Protein AF-A0A928QZI5-F1 (afdb_monomer_lite)

pLDDT: mean 90.79, std 7.79, range [48.06, 98.56]

Sequence (193 aa):
HNDFYKAVANATTAWLYGASSVNCSLLGIGERTGNVPLEAMVMEYASLRGSMDGMDPTVITEIADYFKNEIGYRIPPMQPFVGRSFNVTRAGIHADGLMKDEKIYNIFDTGKLLNRRPSVMIGKSSGLAGIAYWINDNYDLPANKAVGKHDALVEQLKAWIDAEYEGGRQTSLSVSELEAKIETLSGGALRRL

Structure (mmCIF, N/CA/C/O backbone):
data_AF-A0A928QZI5-F1
#
_entry.id   AF-A0A928QZI5-F1
#
loop_
_atom_site.group_PDB
_atom_site.id
_atom_site.type_symbol
_atom_site.label_atom_id
_atom_site.label_alt_id
_atom_site.label_comp_id
_atom_site.label_asym_id
_atom_site.label_entity_id
_atom_site.label_seq_id
_atom_site.pdbx_PDB_ins_code
_atom_site.Cartn_x
_atom_site.Cartn_y
_atom_site.Cartn_z
_atom_site.occupancy
_atom_site.B_iso_or_equiv
_atom_site.auth_seq_id
_atom_site.auth_comp_id
_atom_site.auth_asym_id
_atom_site.auth_atom_id
_atom_site.pdbx_PDB_model_num
ATOM 1 N N . HIS A 1 1 ? 19.554 -2.386 -7.566 1.00 94.69 1 HIS A N 1
ATOM 2 C CA . HIS A 1 1 ? 19.374 -2.609 -6.118 1.00 94.69 1 HIS A CA 1
ATOM 3 C C . HIS A 1 1 ? 18.921 -1.338 -5.426 1.00 94.69 1 HIS A C 1
ATOM 5 O O . HIS A 1 1 ? 19.114 -0.255 -5.978 1.00 94.69 1 HIS A O 1
ATOM 11 N N . ASN A 1 2 ? 18.289 -1.476 -4.261 1.00 97.19 2 ASN A N 1
ATOM 12 C CA . ASN A 1 2 ? 17.571 -0.396 -3.588 1.00 97.19 2 ASN A CA 1
ATOM 13 C C . ASN A 1 2 ? 18.271 0.159 -2.333 1.00 97.19 2 ASN A C 1
ATOM 15 O O . ASN A 1 2 ? 17.625 0.794 -1.505 1.00 97.19 2 ASN A O 1
ATOM 19 N N . ASP A 1 3 ? 19.591 -0.016 -2.215 1.00 97.62 3 ASP A N 1
ATOM 20 C CA . ASP A 1 3 ? 20.354 0.316 -0.997 1.00 97.62 3 ASP A CA 1
ATOM 21 C C . ASP A 1 3 ? 20.247 1.792 -0.584 1.00 97.62 3 ASP A C 1
ATOM 23 O O . ASP A 1 3 ? 20.343 2.125 0.593 1.00 97.62 3 ASP A O 1
ATOM 27 N N . PHE A 1 4 ? 19.974 2.672 -1.548 1.00 97.19 4 PHE A N 1
ATOM 28 C CA . PHE A 1 4 ? 19.799 4.108 -1.337 1.00 97.19 4 PHE A CA 1
ATOM 29 C C . PHE A 1 4 ? 18.415 4.621 -1.758 1.00 97.19 4 PHE A C 1
ATOM 31 O O . PHE A 1 4 ? 18.296 5.789 -2.114 1.00 97.19 4 PHE A O 1
ATOM 38 N N . TYR A 1 5 ? 17.381 3.768 -1.767 1.00 95.81 5 TYR A N 1
ATOM 39 C CA . TYR A 1 5 ? 15.997 4.138 -2.123 1.00 95.81 5 TYR A CA 1
ATOM 40 C C . TYR A 1 5 ? 15.812 4.710 -3.541 1.00 95.81 5 TYR A C 1
ATOM 42 O O . TYR A 1 5 ? 14.863 5.441 -3.816 1.00 95.81 5 TYR A O 1
ATOM 50 N N . LYS A 1 6 ? 16.728 4.397 -4.463 1.00 97.56 6 LYS A N 1
ATOM 51 C CA . LYS A 1 6 ? 16.742 4.950 -5.828 1.00 97.56 6 LYS A CA 1
ATOM 52 C C . LYS A 1 6 ? 16.389 3.934 -6.909 1.00 97.56 6 LYS A C 1
ATOM 54 O O . LYS A 1 6 ? 16.463 4.277 -8.081 1.00 97.56 6 LYS A O 1
ATOM 59 N N . ALA A 1 7 ? 16.031 2.695 -6.559 1.00 97.88 7 ALA A N 1
ATOM 60 C CA . ALA A 1 7 ? 15.865 1.628 -7.548 1.00 97.88 7 ALA A CA 1
ATOM 61 C C . ALA A 1 7 ? 14.824 1.978 -8.628 1.00 97.88 7 ALA A C 1
ATOM 63 O O . ALA A 1 7 ? 15.148 1.911 -9.810 1.00 97.88 7 ALA A O 1
ATOM 64 N N . VAL A 1 8 ? 13.624 2.410 -8.223 1.00 98.12 8 VAL A N 1
ATOM 65 C CA . VAL A 1 8 ? 12.541 2.802 -9.146 1.00 98.12 8 VAL A CA 1
ATOM 66 C C . VAL A 1 8 ? 12.921 4.059 -9.929 1.00 98.12 8 VAL A C 1
ATOM 68 O O . VAL A 1 8 ? 12.930 4.029 -11.150 1.00 98.12 8 VAL A O 1
ATOM 71 N N . ALA A 1 9 ? 13.349 5.129 -9.250 1.00 98.19 9 ALA A N 1
ATOM 72 C CA . ALA A 1 9 ? 13.716 6.383 -9.915 1.00 98.19 9 ALA A CA 1
ATOM 73 C C . ALA A 1 9 ? 14.847 6.206 -10.949 1.00 98.19 9 ALA A C 1
ATOM 75 O O . ALA A 1 9 ? 14.774 6.750 -12.052 1.00 98.19 9 ALA A O 1
ATOM 76 N N . ASN A 1 10 ? 15.877 5.414 -10.630 1.00 98.44 10 ASN A N 1
ATOM 77 C CA . ASN A 1 10 ? 16.964 5.107 -11.560 1.00 98.44 10 ASN A CA 1
ATOM 78 C C . ASN A 1 10 ? 16.473 4.263 -12.745 1.00 98.44 10 ASN A C 1
ATOM 80 O O . ASN A 1 10 ? 16.892 4.516 -13.871 1.00 98.44 10 ASN A O 1
ATOM 84 N N . ALA A 1 11 ? 15.597 3.281 -12.507 1.00 98.56 11 ALA A N 1
ATOM 85 C CA . ALA A 1 11 ? 15.010 2.454 -13.558 1.00 98.56 11 ALA A CA 1
ATOM 86 C C . ALA A 1 11 ? 14.133 3.275 -14.516 1.00 98.56 11 ALA A C 1
ATOM 88 O O . ALA A 1 11 ? 14.338 3.214 -15.728 1.00 98.56 11 ALA A O 1
ATOM 89 N N . THR A 1 12 ? 13.234 4.106 -13.982 1.00 98.38 12 THR A N 1
ATOM 90 C CA . THR A 1 12 ? 12.422 5.047 -14.765 1.00 98.38 12 THR A CA 1
ATOM 91 C C . THR A 1 12 ? 13.318 5.991 -15.570 1.00 98.38 12 THR A C 1
ATOM 93 O O . THR A 1 12 ? 13.113 6.178 -16.766 1.00 98.38 12 THR A O 1
ATOM 96 N N . THR A 1 13 ? 14.371 6.541 -14.955 1.00 98.31 13 THR A N 1
ATOM 97 C CA . THR A 1 13 ? 15.320 7.417 -15.662 1.00 98.31 13 THR A CA 1
ATOM 98 C C . THR A 1 13 ? 16.041 6.672 -16.784 1.00 98.31 13 THR A C 1
ATOM 100 O O . THR A 1 13 ? 16.180 7.208 -17.877 1.00 98.31 13 THR A O 1
ATOM 103 N N . ALA A 1 14 ? 16.459 5.423 -16.570 1.00 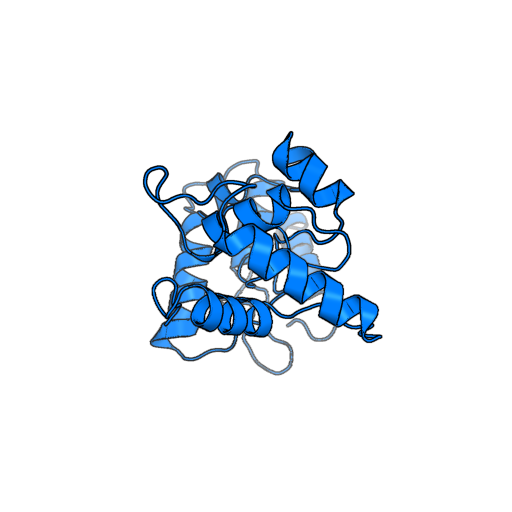98.44 14 ALA A N 1
ATOM 104 C CA . ALA A 1 14 ? 17.098 4.626 -17.614 1.00 98.44 14 ALA A CA 1
ATOM 105 C C . ALA A 1 14 ? 16.178 4.427 -18.833 1.00 98.44 14 ALA A C 1
ATOM 107 O O . ALA A 1 14 ? 16.648 4.567 -19.963 1.00 98.44 14 ALA A O 1
ATOM 108 N N . TRP A 1 15 ? 14.877 4.180 -18.627 1.00 97.88 15 TRP A N 1
ATOM 109 C CA . TRP A 1 15 ? 13.891 4.152 -19.717 1.00 97.88 15 TRP A CA 1
ATOM 110 C C . TRP A 1 15 ? 13.826 5.477 -20.481 1.00 97.88 15 TRP A C 1
ATOM 112 O O . TRP A 1 15 ? 13.869 5.473 -21.711 1.00 97.88 15 TRP A O 1
ATOM 122 N N . LEU A 1 16 ? 13.796 6.613 -19.776 1.00 97.56 16 LEU A N 1
ATOM 123 C CA . LEU A 1 16 ? 13.778 7.941 -20.408 1.00 97.56 16 LEU A CA 1
ATOM 124 C C . LEU A 1 16 ? 15.038 8.232 -21.244 1.00 97.56 16 LEU A C 1
ATOM 126 O O . LEU A 1 16 ? 14.976 9.023 -22.181 1.00 97.56 16 LEU A O 1
ATOM 130 N N . TYR A 1 17 ? 16.161 7.579 -20.934 1.00 97.94 17 TYR A N 1
ATOM 131 C CA . TYR A 1 17 ? 17.436 7.711 -21.650 1.00 97.94 17 TYR A CA 1
ATOM 132 C C . TYR A 1 17 ? 17.714 6.554 -22.628 1.00 97.94 17 TYR A C 1
ATOM 134 O O . TYR A 1 17 ? 18.839 6.396 -23.101 1.00 97.94 17 TYR A O 1
ATOM 142 N N . GLY A 1 18 ? 16.690 5.768 -22.974 1.00 97.50 18 GLY A N 1
ATOM 143 C CA . GLY A 1 18 ? 16.739 4.820 -24.090 1.00 97.50 18 GLY A CA 1
ATOM 144 C C . GLY A 1 18 ? 17.013 3.364 -23.717 1.00 97.50 18 GLY A C 1
ATOM 145 O O . GLY A 1 18 ? 17.120 2.529 -24.615 1.00 97.50 18 GLY A O 1
ATOM 146 N N . ALA A 1 19 ? 17.087 3.013 -22.429 1.00 98.06 19 ALA A N 1
ATOM 147 C CA . ALA A 1 19 ? 17.070 1.605 -22.043 1.00 98.06 19 ALA A CA 1
ATOM 148 C C . ALA A 1 19 ? 15.718 0.977 -22.423 1.00 98.06 19 ALA A C 1
ATOM 150 O O . ALA A 1 19 ? 14.664 1.537 -22.136 1.00 98.06 19 ALA A O 1
ATOM 151 N N . SER A 1 20 ? 15.735 -0.202 -23.044 1.00 96.00 20 SER A N 1
ATOM 152 C CA . SER A 1 20 ? 14.507 -0.886 -23.486 1.00 96.00 20 SER A CA 1
ATOM 153 C C . SER A 1 20 ? 13.923 -1.843 -22.442 1.00 96.00 20 SER A C 1
ATOM 155 O O . SER A 1 20 ? 12.817 -2.341 -22.615 1.00 96.00 20 SER A O 1
ATOM 157 N N . SER A 1 21 ? 14.659 -2.125 -21.364 1.00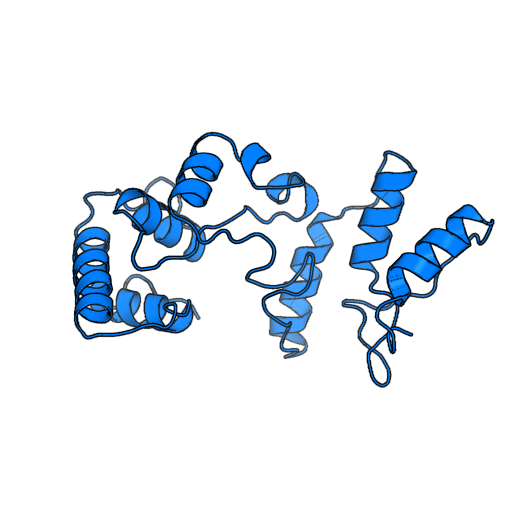 96.19 21 SER A N 1
ATOM 158 C CA . SER A 1 21 ? 14.277 -3.112 -20.351 1.00 96.19 21 SER A CA 1
ATOM 159 C C . SER A 1 21 ? 14.867 -2.777 -18.986 1.00 96.19 21 SER A C 1
ATOM 161 O O . SER A 1 21 ? 15.964 -2.225 -18.896 1.00 96.19 21 SER A O 1
ATOM 163 N N . VAL A 1 22 ? 14.169 -3.184 -17.927 1.00 97.12 22 VAL A N 1
ATOM 164 C CA . VAL A 1 22 ? 14.630 -3.114 -16.536 1.00 97.12 22 VAL A CA 1
ATOM 165 C C . VAL A 1 22 ? 14.450 -4.494 -15.912 1.00 97.12 22 VAL A C 1
ATOM 167 O O . VAL A 1 22 ? 13.394 -5.104 -16.052 1.00 97.12 22 VAL A O 1
ATOM 170 N N . ASN A 1 23 ? 15.469 -4.975 -15.202 1.00 97.50 23 ASN A N 1
ATOM 171 C CA . ASN A 1 23 ? 15.345 -6.189 -14.402 1.00 97.50 23 ASN A CA 1
ATOM 172 C C . ASN A 1 23 ? 14.658 -5.865 -13.073 1.00 97.50 23 ASN A C 1
ATOM 174 O O . ASN A 1 23 ? 15.122 -5.008 -12.314 1.00 97.50 23 ASN A O 1
ATOM 178 N N . CYS A 1 24 ? 13.585 -6.593 -12.783 1.00 98.19 24 CYS A N 1
ATOM 179 C CA . CYS A 1 24 ? 12.776 -6.435 -11.582 1.00 98.19 24 CYS A CA 1
ATOM 180 C C . CYS A 1 24 ? 12.690 -7.742 -10.788 1.00 98.19 24 CYS A C 1
ATOM 182 O O . CYS A 1 24 ? 13.055 -8.814 -11.271 1.00 98.19 24 CYS A O 1
ATOM 184 N N . SER A 1 25 ? 12.147 -7.651 -9.579 1.00 97.88 25 SER A N 1
ATOM 185 C CA . SER A 1 25 ? 11.618 -8.796 -8.841 1.00 97.88 25 SER A CA 1
ATOM 186 C C . SER A 1 25 ? 10.243 -8.466 -8.269 1.00 97.88 25 SER A C 1
ATOM 188 O O . SER A 1 25 ? 9.904 -7.297 -8.065 1.00 97.88 25 SER A O 1
ATOM 190 N N . LEU A 1 26 ? 9.444 -9.501 -8.008 1.00 97.75 26 LEU A N 1
ATOM 191 C CA . LEU A 1 26 ? 8.165 -9.341 -7.321 1.00 97.75 26 LEU A CA 1
ATOM 192 C C . LEU A 1 26 ? 8.406 -8.752 -5.930 1.00 97.75 26 LEU A C 1
ATOM 194 O O . LEU A 1 26 ? 9.278 -9.227 -5.194 1.00 97.75 26 LEU A O 1
ATOM 198 N N . LEU A 1 27 ? 7.658 -7.700 -5.590 1.00 97.19 27 LEU A N 1
ATOM 199 C CA . LEU A 1 27 ? 7.724 -7.023 -4.295 1.00 97.19 27 LEU A CA 1
ATOM 200 C C . LEU A 1 27 ? 9.098 -6.391 -4.009 1.00 97.19 27 LEU A C 1
ATOM 202 O O . LEU A 1 27 ? 9.396 -6.030 -2.870 1.00 97.19 27 LEU A O 1
ATOM 206 N N . GLY A 1 28 ? 9.959 -6.281 -5.029 1.00 97.06 28 GLY A N 1
ATOM 207 C CA . GLY A 1 28 ? 11.320 -5.763 -4.911 1.00 97.06 28 GLY A CA 1
ATOM 208 C C . GLY A 1 28 ? 12.255 -6.644 -4.079 1.00 97.06 28 GLY A C 1
ATOM 209 O O . GLY A 1 28 ? 13.338 -6.195 -3.715 1.00 97.06 28 GLY A O 1
ATOM 210 N N . ILE A 1 29 ? 11.891 -7.893 -3.773 1.00 95.56 29 ILE A N 1
ATOM 211 C CA . ILE A 1 29 ? 12.705 -8.779 -2.929 1.00 95.56 29 ILE A CA 1
ATOM 212 C C . ILE A 1 29 ? 14.016 -9.142 -3.640 1.00 95.56 29 ILE A C 1
ATOM 214 O O . ILE A 1 29 ? 14.060 -9.378 -4.849 1.00 95.56 29 ILE A O 1
ATOM 218 N N . GLY A 1 30 ? 15.112 -9.181 -2.891 1.00 94.81 30 GLY A N 1
ATOM 219 C CA . GLY A 1 30 ? 16.437 -9.502 -3.405 1.00 94.81 30 GLY A CA 1
ATOM 220 C C . GLY A 1 30 ? 17.495 -9.348 -2.323 1.00 94.81 30 GLY A C 1
ATOM 221 O O . GLY A 1 30 ? 17.174 -9.150 -1.154 1.00 94.81 30 GLY A O 1
ATOM 222 N N . GLU A 1 31 ? 18.762 -9.423 -2.715 1.00 95.81 31 GLU A N 1
ATOM 223 C CA . GLU A 1 31 ? 19.882 -9.267 -1.787 1.00 95.81 31 GLU A CA 1
ATOM 224 C C . GLU A 1 31 ? 19.834 -7.909 -1.055 1.00 95.81 31 GLU A C 1
ATOM 226 O O . GLU A 1 31 ? 19.524 -6.873 -1.658 1.00 95.81 31 GLU A O 1
ATOM 231 N N . ARG A 1 32 ? 20.189 -7.914 0.237 1.00 96.56 32 ARG A N 1
ATOM 232 C CA . ARG A 1 32 ? 20.250 -6.739 1.125 1.00 96.56 32 ARG A CA 1
ATOM 233 C C . ARG A 1 32 ? 18.908 -6.005 1.236 1.00 96.56 32 ARG A C 1
ATOM 235 O O . ARG A 1 32 ? 18.041 -6.405 2.002 1.00 96.56 32 ARG A O 1
ATOM 242 N N . THR A 1 33 ? 18.763 -4.915 0.491 1.00 95.81 33 THR A N 1
ATOM 243 C CA . THR A 1 33 ? 17.614 -3.998 0.487 1.00 95.81 33 THR A CA 1
ATOM 244 C C . THR A 1 33 ? 16.714 -4.197 -0.734 1.00 95.81 33 THR A C 1
ATOM 246 O O . THR A 1 33 ? 15.733 -3.473 -0.898 1.00 95.81 33 THR A O 1
ATOM 249 N N . GLY A 1 34 ? 17.037 -5.176 -1.586 1.00 96.94 34 GLY A N 1
ATOM 250 C CA . GLY A 1 34 ? 16.182 -5.607 -2.681 1.00 96.94 34 GLY A CA 1
ATOM 251 C C . GLY A 1 34 ? 16.531 -5.049 -4.061 1.00 96.94 34 GLY A C 1
ATOM 252 O O . GLY A 1 34 ? 17.507 -4.317 -4.271 1.00 96.94 34 GLY A O 1
ATOM 253 N N . ASN A 1 35 ? 15.714 -5.453 -5.029 1.00 98.19 35 ASN A N 1
ATOM 254 C CA . ASN A 1 35 ? 15.774 -5.079 -6.439 1.00 98.19 35 ASN A CA 1
ATOM 255 C C . ASN A 1 35 ? 14.716 -4.017 -6.773 1.00 98.19 35 ASN A C 1
ATOM 257 O O . ASN A 1 35 ? 14.063 -3.466 -5.891 1.00 98.19 35 ASN A O 1
ATOM 261 N N . VAL A 1 36 ? 14.577 -3.690 -8.059 1.00 98.38 36 VAL A N 1
ATOM 262 C CA . VAL A 1 36 ? 13.479 -2.842 -8.532 1.00 98.38 36 VAL A CA 1
ATOM 263 C C . VAL A 1 36 ? 12.164 -3.636 -8.405 1.00 98.38 36 VAL A C 1
ATOM 265 O O . VAL A 1 36 ? 12.086 -4.725 -8.978 1.00 98.38 36 VAL A O 1
ATOM 268 N N . PRO A 1 37 ? 11.149 -3.139 -7.677 1.00 98.25 37 PRO A N 1
ATOM 269 C CA . PRO A 1 37 ? 9.850 -3.802 -7.590 1.00 98.25 37 PRO A CA 1
ATOM 270 C C . PRO A 1 37 ? 9.133 -3.797 -8.942 1.00 98.25 37 PRO A C 1
ATOM 272 O O . PRO A 1 37 ? 8.957 -2.736 -9.545 1.00 98.25 37 PRO A O 1
ATOM 275 N N . LEU A 1 38 ? 8.721 -4.975 -9.420 1.00 98.25 38 LEU A N 1
ATOM 276 C CA . LEU A 1 38 ? 8.033 -5.122 -10.707 1.00 98.25 38 LEU A CA 1
ATOM 277 C C . LEU A 1 38 ? 6.715 -4.344 -10.726 1.00 98.25 38 LEU A C 1
ATOM 279 O O . LEU A 1 38 ? 6.442 -3.625 -11.682 1.00 98.25 38 LEU A O 1
ATOM 283 N N . GLU A 1 39 ? 5.933 -4.441 -9.653 1.00 97.88 39 GLU A N 1
ATOM 284 C CA . GLU A 1 39 ? 4.642 -3.768 -9.521 1.00 97.88 39 GLU A CA 1
ATOM 285 C C . GLU A 1 39 ? 4.762 -2.240 -9.624 1.00 97.88 39 GLU A C 1
ATOM 287 O O . GLU A 1 39 ? 3.891 -1.588 -10.196 1.00 97.88 39 GLU A O 1
ATOM 292 N N . ALA A 1 40 ? 5.877 -1.662 -9.161 1.00 97.81 40 ALA A N 1
ATOM 293 C CA . ALA A 1 40 ? 6.133 -0.238 -9.341 1.00 97.81 40 ALA A CA 1
ATOM 294 C C . ALA A 1 40 ? 6.423 0.095 -10.806 1.00 97.81 40 ALA A C 1
ATOM 296 O O . ALA A 1 40 ? 5.892 1.072 -11.325 1.00 97.81 40 ALA A O 1
ATOM 297 N N . MET A 1 41 ? 7.220 -0.732 -11.492 1.00 98.25 41 MET A N 1
ATOM 298 C CA . MET A 1 41 ? 7.556 -0.486 -12.894 1.00 98.25 41 MET A CA 1
ATOM 299 C C . MET A 1 41 ? 6.361 -0.668 -13.837 1.00 98.25 41 MET A C 1
ATOM 301 O O . MET A 1 41 ? 6.297 0.027 -14.845 1.00 98.25 41 MET A O 1
ATOM 305 N N . VAL A 1 42 ? 5.390 -1.528 -13.504 1.00 97.62 42 VAL A N 1
ATOM 306 C CA . VAL A 1 42 ? 4.105 -1.622 -14.229 1.00 97.62 42 VAL A CA 1
ATOM 307 C C . VAL A 1 42 ? 3.355 -0.288 -14.169 1.00 97.62 42 VAL A C 1
ATOM 309 O O . VAL A 1 42 ? 2.923 0.233 -15.198 1.00 97.62 42 VAL A O 1
ATOM 312 N N . MET A 1 43 ? 3.248 0.302 -12.975 1.00 97.06 43 MET A N 1
ATOM 313 C CA . MET A 1 43 ? 2.552 1.578 -12.778 1.00 97.06 43 MET A CA 1
ATOM 314 C C . MET A 1 43 ? 3.320 2.756 -13.402 1.00 97.06 43 MET A C 1
ATOM 316 O O . MET A 1 43 ? 2.702 3.630 -14.007 1.00 97.06 43 MET A O 1
ATOM 320 N N . GLU A 1 44 ? 4.655 2.755 -13.326 1.00 97.19 44 GLU A N 1
ATOM 321 C CA . GLU A 1 44 ? 5.520 3.736 -14.003 1.00 97.19 44 GLU A CA 1
ATOM 322 C C . GLU A 1 44 ? 5.423 3.637 -15.531 1.00 97.19 44 GLU A C 1
ATOM 324 O O . GLU A 1 44 ? 5.356 4.650 -16.222 1.00 97.19 44 GLU A O 1
ATOM 329 N N . TYR A 1 45 ? 5.368 2.424 -16.088 1.00 97.06 45 TYR A N 1
ATOM 330 C CA . TYR A 1 45 ? 5.156 2.245 -17.523 1.00 97.06 45 TYR A CA 1
ATOM 331 C C . TYR A 1 45 ? 3.822 2.860 -17.947 1.00 97.06 45 TYR A C 1
ATOM 333 O O . TYR A 1 45 ? 3.769 3.652 -18.891 1.00 97.06 45 TYR A O 1
ATOM 341 N N . ALA A 1 46 ? 2.749 2.541 -17.220 1.00 96.25 46 ALA A N 1
ATOM 342 C CA . ALA A 1 46 ? 1.422 3.053 -17.521 1.00 96.25 46 ALA A CA 1
ATOM 343 C C . ALA A 1 46 ? 1.337 4.580 -17.390 1.00 96.25 46 ALA A C 1
ATOM 345 O O . ALA A 1 46 ? 0.689 5.221 -18.220 1.00 96.25 46 ALA A O 1
ATOM 346 N N . SER A 1 47 ? 2.014 5.171 -16.399 1.00 94.81 47 SER A N 1
ATOM 347 C CA . SER A 1 47 ? 2.049 6.626 -16.212 1.00 94.81 47 SER A CA 1
ATOM 348 C C . SER A 1 47 ? 2.809 7.336 -17.336 1.00 94.81 47 SER A C 1
ATOM 350 O O . SER A 1 47 ? 2.357 8.376 -17.812 1.00 94.81 47 SER A O 1
ATOM 352 N N . LEU A 1 48 ? 3.910 6.752 -17.821 1.00 95.75 48 LEU A N 1
ATOM 353 C CA . LEU A 1 48 ? 4.703 7.299 -18.925 1.00 95.75 48 LEU A CA 1
ATOM 354 C C . LEU A 1 48 ? 4.035 7.121 -20.293 1.00 95.75 48 LEU A C 1
ATOM 356 O O . LEU A 1 48 ? 4.143 7.991 -21.156 1.00 95.75 48 LEU A O 1
ATOM 360 N N . ARG A 1 49 ? 3.380 5.979 -20.525 1.00 95.88 49 ARG A N 1
ATOM 361 C CA . ARG A 1 49 ? 2.814 5.612 -21.835 1.00 95.88 49 ARG A CA 1
ATOM 362 C C . ARG A 1 49 ? 1.342 5.969 -21.988 1.00 95.88 49 ARG A C 1
ATOM 364 O O . ARG A 1 49 ? 0.844 5.961 -23.110 1.00 95.88 49 ARG A O 1
ATOM 371 N N . GLY A 1 50 ? 0.643 6.238 -20.888 1.00 95.69 50 GLY A N 1
ATOM 372 C CA . GLY A 1 50 ? -0.801 6.473 -20.875 1.00 95.69 50 GLY A CA 1
ATOM 373 C C . GLY A 1 50 ? -1.638 5.223 -21.168 1.00 95.69 50 GLY A C 1
ATOM 374 O O . GLY A 1 50 ? -2.827 5.340 -21.458 1.00 95.69 50 GLY A O 1
ATOM 375 N N . SER A 1 51 ? -1.043 4.025 -21.126 1.00 95.81 51 SER A N 1
ATOM 376 C CA . SER A 1 51 ? -1.737 2.754 -21.353 1.00 95.81 51 SER A CA 1
ATOM 377 C C . SER A 1 51 ? -1.051 1.608 -20.612 1.00 95.81 51 SER A C 1
ATOM 379 O O . SER A 1 51 ? 0.153 1.661 -20.377 1.00 95.81 51 SER A O 1
ATOM 381 N N . MET A 1 52 ? -1.806 0.553 -20.303 1.00 95.25 52 MET A N 1
ATOM 382 C CA . MET A 1 52 ? -1.261 -0.679 -19.722 1.00 95.25 52 MET A CA 1
ATOM 383 C C . MET A 1 52 ? -0.614 -1.602 -20.759 1.00 95.25 52 MET A C 1
ATOM 385 O O . MET A 1 52 ? -0.023 -2.599 -20.374 1.00 95.25 52 MET A O 1
ATOM 389 N N . ASP A 1 53 ? -0.741 -1.307 -22.059 1.00 95.19 53 ASP A N 1
ATOM 390 C CA . ASP A 1 53 ? -0.185 -2.136 -23.141 1.00 95.19 53 ASP A CA 1
ATOM 391 C C . ASP A 1 53 ? -0.527 -3.635 -22.999 1.00 95.19 53 ASP A C 1
ATOM 393 O O . ASP A 1 53 ? 0.309 -4.522 -23.137 1.00 95.19 53 ASP A O 1
ATOM 397 N N . GLY A 1 54 ? -1.784 -3.911 -22.636 1.00 96.31 54 GLY A N 1
ATOM 398 C CA . GLY A 1 54 ? -2.297 -5.265 -22.413 1.00 96.31 54 GLY A CA 1
ATOM 399 C C . GLY A 1 54 ? -1.985 -5.877 -21.042 1.00 96.31 54 GLY A C 1
ATOM 400 O O . GLY A 1 54 ? -2.493 -6.958 -20.760 1.00 96.31 54 GLY A O 1
ATOM 401 N N . MET A 1 55 ? -1.207 -5.212 -20.179 1.00 97.19 55 MET A N 1
ATOM 402 C CA . MET A 1 55 ? -0.997 -5.664 -18.801 1.00 97.19 55 MET A CA 1
ATOM 403 C C . MET A 1 55 ? -2.294 -5.595 -17.991 1.00 97.19 55 MET A C 1
ATOM 405 O O . MET A 1 55 ? -3.048 -4.622 -18.084 1.00 97.19 55 MET A O 1
ATOM 409 N N . ASP A 1 56 ? -2.505 -6.603 -17.148 1.00 97.44 56 ASP A N 1
ATOM 410 C CA . ASP A 1 56 ? -3.564 -6.612 -16.145 1.00 97.44 56 ASP A CA 1
ATOM 411 C C . ASP A 1 56 ? -2.977 -6.320 -14.750 1.00 97.44 56 ASP A C 1
ATOM 413 O O . ASP A 1 56 ? -2.347 -7.195 -14.147 1.00 97.44 56 ASP A O 1
ATOM 417 N N . PRO A 1 57 ? -3.124 -5.087 -14.229 1.00 96.88 57 PRO A N 1
ATOM 418 C CA . PRO A 1 57 ? -2.550 -4.715 -12.944 1.00 96.88 57 PRO A CA 1
ATOM 419 C C . PRO A 1 57 ? -3.317 -5.296 -11.746 1.00 96.88 57 PRO A C 1
ATOM 421 O O . PRO A 1 57 ? -2.772 -5.285 -10.640 1.00 96.88 57 PRO A O 1
ATOM 424 N N . THR A 1 58 ? -4.527 -5.854 -11.915 1.00 97.31 58 THR A N 1
ATOM 425 C CA . THR A 1 58 ? -5.275 -6.412 -10.771 1.00 97.31 58 THR A CA 1
ATOM 426 C C . THR A 1 58 ? -4.576 -7.627 -10.167 1.00 97.31 58 THR A C 1
ATOM 428 O O . THR A 1 58 ? -4.651 -7.849 -8.957 1.00 97.31 58 THR A O 1
ATOM 431 N N . VAL A 1 59 ? -3.797 -8.343 -10.983 1.00 97.50 59 VAL A N 1
ATOM 432 C CA . VAL A 1 59 ? -2.960 -9.481 -10.578 1.00 97.50 59 VAL A CA 1
ATOM 433 C C . VAL A 1 59 ? -1.920 -9.097 -9.513 1.00 97.50 59 VAL A C 1
ATOM 435 O O . VAL A 1 59 ? -1.465 -9.954 -8.761 1.00 97.50 59 VAL A O 1
ATOM 438 N N . ILE A 1 60 ? -1.561 -7.813 -9.363 1.00 98.19 60 ILE A N 1
ATOM 439 C CA . ILE A 1 60 ? -0.648 -7.352 -8.298 1.00 98.19 60 ILE A CA 1
ATOM 440 C C . ILE A 1 60 ? -1.176 -7.739 -6.905 1.00 98.19 60 ILE A C 1
ATOM 442 O O . ILE A 1 60 ? -0.393 -8.120 -6.031 1.00 98.19 60 ILE A O 1
ATOM 446 N N . THR A 1 61 ? -2.494 -7.687 -6.699 1.00 97.12 61 THR A N 1
ATOM 447 C CA . THR A 1 61 ? -3.111 -8.076 -5.423 1.00 97.12 61 THR A CA 1
ATOM 448 C 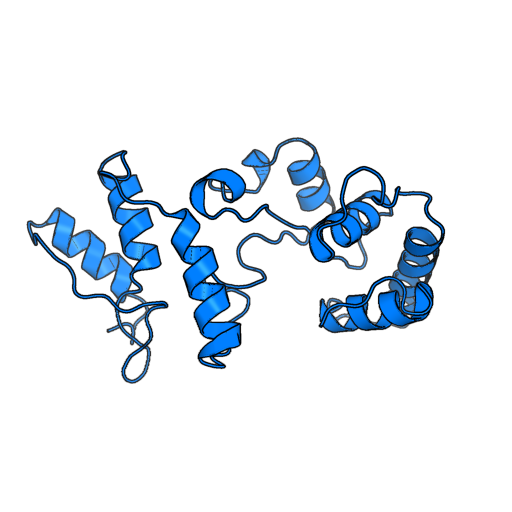C . THR A 1 61 ? -3.098 -9.589 -5.233 1.00 97.12 61 THR A C 1
ATOM 450 O O . THR A 1 61 ? -2.743 -10.058 -4.156 1.00 97.12 61 THR A O 1
ATOM 453 N N . GLU A 1 62 ? -3.356 -10.358 -6.291 1.00 97.19 62 GLU A N 1
ATOM 454 C CA . GLU A 1 62 ? -3.249 -11.823 -6.261 1.00 97.19 62 GLU A CA 1
ATOM 455 C C . GLU A 1 62 ? -1.822 -12.284 -5.937 1.00 97.19 62 GLU A C 1
ATOM 457 O O . GLU A 1 62 ? -1.623 -13.209 -5.150 1.00 97.19 62 GLU A O 1
ATOM 462 N N . ILE A 1 63 ? -0.809 -11.600 -6.479 1.00 97.44 63 ILE A N 1
ATOM 463 C CA . ILE A 1 63 ? 0.597 -11.848 -6.142 1.00 97.44 63 ILE A CA 1
ATOM 464 C C . ILE A 1 63 ? 0.838 -11.574 -4.654 1.00 97.44 63 ILE A C 1
ATOM 466 O O . ILE A 1 63 ? 1.489 -12.377 -3.987 1.00 97.44 63 ILE A O 1
ATOM 470 N N . ALA A 1 64 ? 0.322 -10.469 -4.109 1.00 96.94 64 ALA A N 1
ATOM 471 C CA . ALA A 1 64 ? 0.460 -10.164 -2.686 1.00 96.94 64 ALA A CA 1
ATOM 472 C C . ALA A 1 64 ? -0.164 -11.260 -1.802 1.00 96.94 64 ALA A C 1
ATOM 474 O O . ALA A 1 64 ? 0.455 -11.696 -0.826 1.00 96.94 64 ALA A O 1
ATOM 475 N N . ASP A 1 65 ? -1.350 -11.742 -2.174 1.00 95.12 65 ASP A N 1
ATOM 476 C CA . ASP A 1 65 ? -2.040 -12.821 -1.470 1.00 95.12 65 ASP A CA 1
ATOM 477 C C . ASP A 1 65 ? -1.285 -14.148 -1.580 1.00 95.12 65 ASP A C 1
ATOM 479 O O . ASP A 1 65 ? -1.103 -14.825 -0.571 1.00 95.12 65 ASP A O 1
ATOM 483 N N . TYR A 1 66 ? -0.748 -14.487 -2.754 1.00 97.12 66 TYR A N 1
ATOM 484 C CA . TYR A 1 66 ? 0.104 -15.665 -2.938 1.00 97.12 66 TYR A CA 1
ATOM 485 C C . TYR A 1 66 ? 1.366 -15.600 -2.065 1.00 97.12 66 TYR A C 1
ATOM 487 O O . TYR A 1 66 ? 1.709 -16.559 -1.371 1.00 97.12 66 TYR A O 1
ATOM 495 N N . PHE A 1 67 ? 2.042 -14.446 -2.023 1.00 97.00 67 PHE A N 1
ATOM 496 C CA . PHE A 1 67 ? 3.212 -14.245 -1.163 1.00 97.00 67 PHE A CA 1
ATOM 497 C C . PHE A 1 67 ? 2.876 -14.424 0.318 1.00 97.00 67 PHE A C 1
ATOM 499 O O . PHE A 1 67 ? 3.656 -15.019 1.062 1.00 97.00 67 PHE A O 1
ATOM 506 N N . LYS A 1 68 ? 1.718 -13.928 0.752 1.00 93.56 68 LYS A N 1
ATOM 507 C CA . LYS A 1 68 ? 1.262 -14.069 2.134 1.00 93.56 68 LYS A CA 1
ATOM 508 C C . LYS A 1 68 ? 0.875 -15.515 2.462 1.00 93.56 68 LYS A C 1
ATOM 510 O O . LYS A 1 68 ? 1.330 -16.036 3.477 1.00 93.56 68 LYS A O 1
ATOM 515 N N . ASN A 1 69 ? 0.030 -16.128 1.638 1.00 93.00 69 ASN A N 1
ATOM 516 C CA . ASN A 1 69 ? -0.674 -17.368 1.967 1.00 93.00 69 ASN A CA 1
ATOM 517 C C . ASN A 1 69 ? 0.144 -18.619 1.617 1.00 93.00 69 ASN A C 1
ATOM 519 O O . ASN A 1 69 ? 0.153 -19.565 2.397 1.00 93.00 69 ASN A O 1
ATOM 523 N N . GLU A 1 70 ? 0.871 -18.601 0.496 1.00 96.69 70 GLU A N 1
ATOM 524 C CA . GLU A 1 70 ? 1.601 -19.772 -0.012 1.00 96.69 70 GLU A CA 1
ATOM 525 C C . GLU A 1 70 ? 3.098 -19.707 0.310 1.00 96.69 70 GLU A C 1
ATOM 527 O O . GLU A 1 70 ? 3.707 -20.702 0.697 1.00 96.69 70 GLU A O 1
ATOM 532 N N . ILE A 1 71 ? 3.714 -18.524 0.187 1.00 95.94 71 ILE A N 1
ATOM 533 C CA . ILE A 1 71 ? 5.150 -18.347 0.477 1.00 95.94 71 ILE A CA 1
ATOM 534 C C . ILE A 1 71 ? 5.395 -18.101 1.978 1.00 95.94 71 ILE A C 1
ATOM 536 O O . ILE A 1 71 ? 6.491 -18.350 2.482 1.00 95.94 71 ILE A O 1
ATOM 540 N N . GLY A 1 72 ? 4.396 -17.597 2.710 1.00 92.94 72 GLY A N 1
ATOM 541 C CA . GLY A 1 72 ? 4.551 -17.184 4.109 1.00 92.94 72 GLY A CA 1
ATOM 542 C C . GLY A 1 72 ? 5.377 -15.902 4.278 1.00 92.94 72 GLY A C 1
ATOM 543 O O . GLY A 1 72 ? 5.914 -15.634 5.356 1.00 92.94 72 GLY A O 1
ATOM 544 N N . TYR A 1 73 ? 5.510 -15.095 3.222 1.00 94.81 73 TYR A N 1
ATOM 545 C CA . TYR A 1 73 ? 6.228 -13.829 3.270 1.00 94.81 73 TYR A CA 1
ATOM 546 C C . TYR A 1 73 ? 5.400 -12.755 3.984 1.00 94.81 73 TYR A C 1
ATOM 548 O O . TYR A 1 73 ? 4.247 -12.477 3.646 1.00 94.81 73 TYR A O 1
ATOM 556 N N . ARG A 1 74 ? 6.014 -12.081 4.960 1.00 93.50 74 ARG A N 1
ATOM 557 C CA . ARG A 1 74 ? 5.375 -10.979 5.683 1.00 93.50 74 ARG A CA 1
ATOM 558 C C . ARG A 1 74 ? 5.564 -9.660 4.936 1.00 93.50 74 ARG A C 1
ATOM 560 O O . ARG A 1 74 ? 6.536 -8.947 5.173 1.00 93.50 74 ARG A O 1
ATOM 567 N N . ILE A 1 75 ? 4.586 -9.303 4.107 1.00 95.75 75 ILE A N 1
ATOM 568 C CA . ILE A 1 75 ? 4.558 -8.013 3.404 1.00 95.75 75 ILE A CA 1
ATOM 569 C C . ILE A 1 75 ? 4.474 -6.855 4.422 1.00 95.75 75 ILE A C 1
ATOM 571 O O . ILE A 1 75 ? 3.556 -6.834 5.257 1.00 95.75 75 ILE A O 1
ATOM 575 N N . PRO A 1 76 ? 5.396 -5.872 4.382 1.00 94.44 76 PRO A N 1
ATOM 576 C CA . PRO A 1 76 ? 5.291 -4.649 5.167 1.00 94.44 76 PRO A CA 1
ATOM 577 C C . PRO A 1 76 ? 3.938 -3.946 4.952 1.00 94.44 76 PRO A C 1
ATOM 579 O O . PRO A 1 76 ? 3.533 -3.725 3.810 1.00 94.44 76 PRO A O 1
ATOM 582 N N . PRO A 1 77 ? 3.229 -3.524 6.018 1.00 89.44 77 PRO A N 1
ATOM 583 C CA . PRO A 1 77 ? 1.869 -2.997 5.884 1.00 89.44 77 PRO A CA 1
ATOM 584 C C . PRO A 1 77 ? 1.741 -1.772 4.978 1.00 89.44 77 PRO A C 1
ATOM 586 O O . PRO A 1 77 ? 0.710 -1.596 4.344 1.00 89.44 77 PRO A O 1
ATOM 589 N N . MET A 1 78 ? 2.779 -0.942 4.909 1.00 92.38 78 MET A N 1
ATOM 590 C CA . MET A 1 78 ? 2.790 0.286 4.111 1.00 92.38 78 MET A CA 1
ATOM 591 C C . MET A 1 78 ? 3.508 0.116 2.764 1.00 92.38 78 MET A C 1
ATOM 593 O O . MET A 1 78 ? 3.792 1.119 2.115 1.00 92.38 78 MET A O 1
ATOM 597 N N . GLN A 1 79 ? 3.855 -1.111 2.350 1.00 95.75 79 GLN A N 1
ATOM 598 C CA . GLN A 1 79 ? 4.501 -1.321 1.053 1.00 95.75 79 GLN A CA 1
ATOM 599 C C . GLN A 1 79 ? 3.571 -0.834 -0.073 1.00 95.75 79 GLN A C 1
ATOM 601 O O . GLN A 1 79 ? 2.402 -1.227 -0.080 1.00 95.75 79 GLN A O 1
ATOM 606 N N . PRO A 1 80 ? 4.047 0.007 -1.011 1.00 95.62 80 PRO A N 1
ATOM 607 C CA . PRO A 1 80 ? 3.222 0.498 -2.111 1.00 95.62 80 PRO A CA 1
ATOM 608 C C . PRO A 1 80 ? 2.541 -0.639 -2.881 1.00 95.62 80 PRO A C 1
ATOM 610 O O . PRO A 1 80 ? 3.149 -1.684 -3.096 1.00 95.62 80 PRO A O 1
ATOM 613 N N . PHE A 1 81 ? 1.288 -0.420 -3.286 1.00 96.06 81 PHE A N 1
ATOM 614 C CA . PHE A 1 81 ? 0.445 -1.318 -4.097 1.00 96.06 81 PHE A CA 1
ATOM 615 C C . PHE A 1 81 ? 0.022 -2.649 -3.451 1.00 96.06 81 PHE A C 1
ATOM 617 O O . PHE A 1 81 ? -1.073 -3.126 -3.729 1.00 96.06 81 PHE A O 1
ATOM 624 N N . VAL A 1 82 ? 0.830 -3.233 -2.564 1.00 96.00 82 VAL A N 1
ATOM 625 C CA . VAL A 1 82 ? 0.584 -4.576 -1.997 1.00 96.00 82 VAL A CA 1
ATOM 626 C C . VAL A 1 82 ? 0.343 -4.574 -0.485 1.00 96.00 82 VAL A C 1
ATOM 628 O O . VAL A 1 82 ? -0.319 -5.462 0.055 1.00 96.00 82 VAL A O 1
ATOM 631 N N . GLY A 1 83 ? 0.856 -3.570 0.230 1.00 93.50 83 GLY A N 1
ATOM 632 C CA . GLY A 1 83 ? 0.800 -3.497 1.687 1.00 93.50 83 GLY A CA 1
ATOM 633 C C . GLY A 1 83 ? -0.623 -3.332 2.215 1.00 93.50 83 GLY A C 1
ATOM 634 O O . GLY A 1 83 ? -1.414 -2.550 1.701 1.00 93.50 83 GLY A O 1
ATOM 635 N N . ARG A 1 84 ? -0.972 -4.017 3.309 1.00 87.00 84 ARG A N 1
ATOM 636 C CA . ARG A 1 84 ? -2.358 -3.994 3.813 1.00 87.00 84 ARG A CA 1
ATOM 637 C C . ARG A 1 84 ? -2.936 -2.607 4.150 1.00 87.00 84 ARG A C 1
ATOM 639 O O . ARG A 1 84 ? -4.137 -2.474 4.346 1.00 87.00 84 ARG A O 1
ATOM 646 N N . SER A 1 85 ? -2.074 -1.608 4.292 1.00 87.00 85 SER A N 1
ATOM 647 C CA . SER A 1 85 ? -2.390 -0.259 4.745 1.00 87.00 85 SER A CA 1
ATOM 648 C C . SER A 1 85 ? -1.961 0.832 3.753 1.00 87.00 85 SER A C 1
ATOM 650 O O . SER A 1 85 ? -2.032 2.006 4.108 1.00 87.00 85 SER A O 1
ATOM 652 N N . PHE A 1 86 ? -1.524 0.493 2.529 1.00 90.88 86 PHE A N 1
ATOM 653 C CA . PHE A 1 86 ? -0.996 1.498 1.589 1.00 90.88 86 PHE A CA 1
ATOM 654 C C . PHE A 1 86 ? -2.063 2.498 1.106 1.00 90.88 86 PHE A C 1
ATOM 656 O O . PHE A 1 86 ? -1.735 3.653 0.854 1.00 90.88 86 PHE A O 1
ATOM 663 N N . ASN A 1 87 ? -3.327 2.073 0.999 1.00 88.56 87 ASN A N 1
ATOM 664 C CA . ASN A 1 87 ? -4.470 2.888 0.568 1.00 88.56 87 ASN A CA 1
ATOM 665 C C . ASN A 1 87 ? -5.464 3.170 1.713 1.00 88.56 87 ASN A C 1
ATOM 667 O O . ASN A 1 87 ? -6.656 3.360 1.472 1.00 88.56 87 ASN A O 1
ATOM 671 N N . VAL A 1 88 ? -4.988 3.164 2.965 1.00 84.69 88 VAL A N 1
ATOM 672 C CA . VAL A 1 88 ? -5.826 3.368 4.156 1.00 84.69 88 VAL A CA 1
ATOM 673 C C . VAL A 1 88 ? -5.649 4.777 4.714 1.00 84.69 88 VAL A C 1
ATOM 675 O O . VAL A 1 88 ? -4.527 5.209 4.986 1.00 84.69 88 VAL A O 1
ATOM 678 N N . THR A 1 89 ? -6.756 5.483 4.957 1.00 80.81 89 THR A N 1
ATOM 679 C CA . THR A 1 89 ? -6.742 6.845 5.515 1.00 80.81 89 THR A CA 1
ATOM 680 C C . THR A 1 89 ? -7.160 6.902 6.986 1.00 80.81 89 THR A C 1
ATOM 682 O O . THR A 1 89 ? -8.024 6.154 7.427 1.00 80.81 89 THR A O 1
ATOM 685 N N . ARG A 1 90 ? -6.539 7.787 7.779 1.00 70.00 90 ARG A N 1
ATOM 686 C CA . ARG A 1 90 ? -6.675 7.819 9.254 1.00 70.00 90 ARG A CA 1
ATOM 687 C C . ARG A 1 90 ? -7.520 8.957 9.819 1.00 70.00 90 ARG A C 1
ATOM 689 O O . ARG A 1 90 ? -8.183 8.771 10.832 1.00 70.00 90 ARG A O 1
ATOM 696 N N . ALA A 1 91 ? -7.416 10.161 9.263 1.00 64.00 91 ALA A N 1
ATOM 697 C CA . ALA A 1 91 ? -8.032 11.327 9.892 1.00 64.00 91 ALA A CA 1
ATOM 698 C C . ALA A 1 91 ? -9.545 11.319 9.652 1.00 64.00 91 ALA A C 1
ATOM 700 O O . ALA A 1 91 ? -9.972 11.054 8.534 1.00 64.00 91 ALA A O 1
ATOM 701 N N . GLY A 1 92 ? -10.355 11.664 10.660 1.00 67.12 92 GLY A N 1
ATOM 702 C CA . GLY A 1 92 ? -11.817 11.715 10.515 1.00 67.12 92 GLY A CA 1
ATOM 703 C C . GLY A 1 92 ? -12.277 12.599 9.348 1.00 67.12 92 GLY A C 1
ATOM 704 O O . GLY A 1 92 ? -13.160 12.203 8.596 1.00 67.12 92 GLY A O 1
ATOM 705 N N . ILE A 1 93 ? -11.598 13.730 9.120 1.00 72.81 93 ILE A N 1
ATOM 706 C CA . ILE A 1 93 ? -11.823 14.586 7.942 1.00 72.81 93 ILE A CA 1
ATOM 707 C C . ILE A 1 93 ? -11.428 13.909 6.622 1.00 72.81 93 ILE A C 1
ATOM 709 O O . ILE A 1 93 ? -12.071 14.129 5.602 1.00 72.81 93 ILE A O 1
ATOM 713 N N . HIS A 1 94 ? -10.401 13.055 6.635 1.00 76.31 94 HIS A N 1
ATOM 714 C CA . HIS A 1 94 ? -9.992 12.322 5.444 1.00 76.31 94 HIS A CA 1
ATOM 715 C C . HIS A 1 94 ? -10.949 11.172 5.134 1.00 76.31 94 HIS A C 1
ATOM 717 O O . HIS A 1 94 ? -11.265 10.937 3.976 1.00 76.31 94 HIS A O 1
ATOM 723 N N . ALA A 1 95 ? -11.426 10.471 6.164 1.00 73.56 95 ALA A N 1
ATOM 724 C CA . ALA A 1 95 ? -12.450 9.446 6.025 1.00 73.56 95 ALA A CA 1
ATOM 725 C C . ALA A 1 95 ? -13.756 10.050 5.487 1.00 73.56 95 ALA A C 1
ATOM 727 O O . ALA A 1 95 ? -14.344 9.502 4.562 1.00 73.56 95 ALA A O 1
ATOM 728 N N . ASP A 1 96 ? -14.179 11.201 6.019 1.00 74.25 96 ASP A N 1
ATOM 729 C CA . ASP A 1 96 ? -15.350 11.934 5.524 1.00 74.25 96 ASP A CA 1
ATOM 730 C C . ASP A 1 96 ? -15.201 12.353 4.055 1.00 74.25 96 ASP A C 1
ATOM 732 O O . ASP A 1 96 ? -16.117 12.137 3.263 1.00 74.25 96 ASP A O 1
ATOM 736 N N . GLY A 1 97 ? -14.040 12.884 3.659 1.00 81.50 97 GLY A N 1
ATOM 737 C CA . GLY A 1 97 ? -13.789 13.202 2.253 1.00 81.50 97 GLY A CA 1
ATOM 738 C C . GLY A 1 97 ? -13.765 11.964 1.357 1.00 81.50 97 GLY A C 1
ATOM 739 O O . GLY A 1 97 ? -14.412 11.980 0.318 1.00 81.50 97 GLY A O 1
ATOM 740 N N . LEU A 1 98 ? -13.114 10.873 1.780 1.00 82.75 98 LEU A N 1
ATOM 741 C CA . LEU A 1 98 ? -13.077 9.612 1.028 1.00 82.75 98 LEU A CA 1
ATOM 742 C C . LEU A 1 98 ? -14.486 9.039 0.803 1.00 82.75 98 LEU A C 1
ATOM 744 O O . LEU A 1 98 ? -14.785 8.561 -0.285 1.00 82.75 98 LEU A O 1
ATOM 748 N N . MET A 1 99 ? -15.364 9.122 1.810 1.00 76.75 99 MET A N 1
ATOM 749 C CA . MET A 1 99 ? -16.759 8.671 1.706 1.00 76.75 99 MET A CA 1
ATOM 750 C C . MET A 1 99 ? -17.607 9.536 0.759 1.00 76.75 99 MET A C 1
ATOM 752 O O . MET A 1 99 ? -18.623 9.061 0.256 1.00 76.75 99 MET A O 1
ATOM 756 N N . LYS A 1 100 ? -17.224 10.798 0.529 1.00 83.31 100 LYS A N 1
ATOM 757 C CA . LYS A 1 100 ? -17.914 11.713 -0.396 1.00 83.31 100 LYS A CA 1
ATOM 758 C C . LYS A 1 100 ? -17.433 11.544 -1.830 1.00 83.31 100 LYS A C 1
ATOM 760 O O . LYS A 1 100 ? -18.250 11.465 -2.741 1.00 83.31 100 LYS A O 1
ATOM 765 N N . ASP A 1 101 ? -16.120 11.521 -2.015 1.00 82.88 101 ASP A N 1
ATOM 766 C CA . ASP A 1 101 ? -15.473 11.249 -3.291 1.00 82.88 101 ASP A CA 1
ATOM 767 C C . ASP A 1 101 ? -14.091 10.648 -3.024 1.00 82.88 101 ASP A C 1
ATOM 769 O O . ASP A 1 101 ? -13.201 11.278 -2.444 1.00 82.88 101 ASP A O 1
ATOM 773 N N . GLU A 1 102 ? -13.914 9.415 -3.488 1.00 82.62 102 GLU A N 1
ATOM 774 C CA . GLU A 1 102 ? -12.680 8.654 -3.354 1.00 82.62 102 GLU A CA 1
ATOM 775 C C . GLU A 1 102 ? -11.455 9.434 -3.863 1.00 82.62 102 GLU A C 1
ATOM 777 O O . GLU A 1 102 ? -10.383 9.379 -3.257 1.00 82.62 102 GLU A O 1
ATOM 782 N N . LYS A 1 103 ? -11.620 10.239 -4.920 1.00 85.56 103 LYS A N 1
ATOM 783 C CA . LYS A 1 103 ? -10.536 11.000 -5.563 1.00 85.56 103 LYS A CA 1
ATOM 784 C C . LYS A 1 103 ? -9.952 12.107 -4.690 1.00 85.56 103 LYS A C 1
ATOM 786 O O . LYS A 1 103 ? -8.876 12.610 -4.998 1.00 85.56 103 LYS A O 1
ATOM 791 N N . ILE A 1 104 ? -10.640 12.506 -3.618 1.00 84.81 104 ILE A N 1
ATOM 792 C CA . ILE A 1 104 ? -10.146 13.548 -2.707 1.00 84.81 104 ILE A CA 1
ATOM 793 C C . ILE A 1 104 ? -8.884 13.067 -1.978 1.00 84.81 104 ILE A C 1
ATOM 795 O O . ILE A 1 104 ? -7.969 13.856 -1.744 1.00 84.81 104 ILE A O 1
ATOM 799 N N . TYR A 1 105 ? -8.825 11.778 -1.631 1.00 83.44 105 TYR A N 1
ATOM 800 C CA . TYR A 1 105 ? -7.727 11.206 -0.846 1.00 83.44 105 TYR A CA 1
ATOM 801 C C . TYR A 1 105 ? -7.066 9.985 -1.481 1.00 83.44 105 TYR A C 1
ATOM 803 O O . TYR A 1 105 ? -6.019 9.555 -0.993 1.00 83.44 105 TYR A O 1
ATOM 811 N N . ASN A 1 106 ? -7.629 9.445 -2.560 1.00 84.31 106 ASN A N 1
ATOM 812 C CA . ASN A 1 106 ? -7.013 8.381 -3.329 1.00 84.31 106 ASN A CA 1
ATOM 813 C C . ASN A 1 106 ? -6.366 8.952 -4.596 1.00 84.31 106 ASN A C 1
ATOM 815 O O . ASN A 1 106 ? -7.033 9.526 -5.455 1.00 84.31 106 ASN A O 1
ATOM 819 N N . ILE A 1 107 ? -5.047 8.801 -4.701 1.00 87.88 107 ILE A N 1
ATOM 820 C CA . ILE A 1 107 ? -4.250 9.397 -5.784 1.00 87.88 107 ILE A CA 1
ATOM 821 C C . ILE A 1 107 ? -4.444 8.697 -7.142 1.00 87.88 107 ILE A C 1
ATOM 823 O O . ILE A 1 107 ? -4.090 9.261 -8.174 1.00 87.88 107 ILE A O 1
ATOM 827 N N . PHE A 1 108 ? -5.004 7.485 -7.154 1.00 91.12 108 PHE A N 1
ATOM 828 C CA . PHE A 1 108 ? -5.417 6.745 -8.350 1.00 91.12 108 PHE A CA 1
ATOM 829 C C . PHE A 1 108 ? -6.533 5.751 -7.996 1.00 91.12 108 PHE A C 1
ATOM 831 O O . PHE A 1 108 ? -6.720 5.424 -6.831 1.00 91.12 108 PHE A O 1
ATOM 838 N N . ASP A 1 109 ? -7.263 5.247 -8.992 1.00 92.00 109 ASP A N 1
ATOM 839 C CA . ASP A 1 109 ? -8.364 4.292 -8.791 1.00 92.00 109 ASP A CA 1
ATOM 840 C C . ASP A 1 109 ? -7.823 2.892 -8.436 1.00 92.00 109 ASP A C 1
ATOM 842 O O . ASP A 1 109 ? -7.476 2.088 -9.305 1.00 92.00 109 ASP A O 1
ATOM 846 N N . THR A 1 110 ? -7.692 2.620 -7.138 1.00 93.69 110 THR A N 1
ATOM 847 C CA . THR A 1 110 ? -7.146 1.362 -6.601 1.00 93.69 110 THR A CA 1
ATOM 848 C C . THR A 1 110 ? -8.127 0.202 -6.769 1.00 93.69 110 THR A C 1
ATOM 850 O O . THR A 1 110 ? -7.700 -0.929 -7.009 1.00 93.69 110 THR A O 1
ATOM 853 N N . GLY A 1 111 ? -9.436 0.470 -6.734 1.00 92.69 111 GLY A N 1
ATOM 854 C CA . GLY A 1 111 ? -10.467 -0.523 -7.026 1.00 92.69 111 GLY A CA 1
ATOM 855 C C . GLY A 1 111 ? -10.345 -1.056 -8.452 1.00 92.69 111 GLY A C 1
ATOM 856 O O . GLY A 1 111 ? -10.327 -2.265 -8.657 1.00 92.69 111 GLY A O 1
ATOM 857 N N . LYS A 1 112 ? -10.180 -0.166 -9.433 1.00 93.81 112 LYS A N 1
ATOM 858 C CA . LYS A 1 112 ? -10.005 -0.537 -10.840 1.00 93.81 112 LYS A CA 1
ATOM 859 C C . LYS A 1 112 ? -8.643 -1.157 -11.133 1.00 93.81 112 LYS A C 1
ATOM 861 O O . LYS A 1 112 ? -8.574 -2.118 -11.888 1.00 93.81 112 LYS A O 1
ATOM 866 N N . LEU A 1 113 ? -7.563 -0.571 -10.613 1.00 95.56 113 LEU A N 1
ATOM 867 C CA . LEU A 1 113 ? -6.206 -0.960 -11.007 1.00 95.56 113 LEU A CA 1
ATOM 868 C C . LEU A 1 113 ? -5.651 -2.129 -10.201 1.00 95.56 113 LEU A C 1
ATOM 870 O O . LEU A 1 113 ? -4.786 -2.831 -10.697 1.00 95.56 113 LEU A O 1
ATOM 874 N N . LEU A 1 114 ? -6.113 -2.335 -8.970 1.00 96.44 114 LEU A N 1
ATOM 875 C CA . LEU A 1 114 ? -5.551 -3.339 -8.065 1.00 96.44 114 LEU A CA 1
ATOM 876 C C . LEU A 1 114 ? -6.617 -4.297 -7.524 1.00 96.44 114 LEU A C 1
ATOM 878 O O . LEU A 1 114 ? -6.298 -5.135 -6.691 1.00 96.44 114 LEU A O 1
ATOM 882 N N . ASN A 1 115 ? -7.884 -4.165 -7.931 1.00 93.88 115 ASN A N 1
ATOM 883 C CA . ASN A 1 115 ? -9.011 -4.869 -7.308 1.00 93.88 115 ASN A CA 1
ATOM 884 C C . ASN A 1 115 ? -9.054 -4.678 -5.779 1.00 93.88 115 ASN A C 1
ATOM 886 O O . ASN A 1 115 ? -9.357 -5.593 -5.016 1.00 93.88 115 ASN A O 1
ATOM 890 N N . ARG A 1 116 ? -8.687 -3.476 -5.317 1.00 89.44 116 ARG A N 1
ATOM 891 C CA . ARG A 1 116 ? -8.531 -3.188 -3.893 1.00 89.44 116 ARG A CA 1
ATOM 892 C C . ARG A 1 116 ? -9.031 -1.796 -3.558 1.00 89.44 116 ARG A C 1
ATOM 894 O O . ARG A 1 116 ? -8.357 -0.808 -3.830 1.00 89.44 116 ARG A O 1
ATOM 901 N N . ARG A 1 117 ? -10.197 -1.720 -2.924 1.00 87.06 117 ARG A N 1
ATOM 902 C CA . ARG A 1 117 ? -10.805 -0.446 -2.524 1.00 87.06 117 ARG A CA 1
ATOM 903 C C . ARG A 1 117 ? -10.010 0.231 -1.403 1.00 87.06 117 ARG A C 1
ATOM 905 O O . ARG A 1 117 ? -9.329 -0.454 -0.632 1.00 87.06 117 ARG A O 1
ATOM 912 N N . PRO A 1 118 ? -10.041 1.569 -1.318 1.00 85.94 118 PRO A N 1
ATOM 913 C CA . PRO A 1 118 ? -9.466 2.283 -0.193 1.00 85.94 118 PRO A CA 1
ATOM 914 C C . PRO A 1 118 ? -10.299 2.061 1.068 1.00 85.94 118 PRO A C 1
ATOM 916 O O . PRO A 1 118 ? -11.528 1.983 1.032 1.00 85.94 118 PRO A O 1
ATOM 919 N N . SER A 1 119 ? -9.602 2.023 2.198 1.00 81.06 119 SER A N 1
ATOM 920 C CA . SER A 1 119 ? -10.219 1.822 3.505 1.00 81.06 119 SER A CA 1
ATOM 921 C C . SER A 1 119 ? -9.930 2.993 4.438 1.00 81.06 119 SER A C 1
ATOM 923 O O . SER A 1 119 ? -9.112 3.877 4.163 1.00 81.06 119 SER A O 1
ATOM 925 N N . VAL A 1 120 ? -10.595 2.993 5.584 1.00 80.75 120 VAL A N 1
ATOM 926 C CA . VAL A 1 120 ? -10.378 3.962 6.662 1.00 80.75 120 VAL A CA 1
ATOM 927 C C . VAL A 1 120 ? -9.749 3.250 7.855 1.00 80.75 120 VAL A C 1
ATOM 929 O O . VAL A 1 120 ? -9.880 2.049 8.004 1.00 80.75 120 VAL A O 1
ATOM 932 N N . MET A 1 121 ? -9.035 3.951 8.721 1.00 77.50 121 MET A N 1
ATOM 933 C CA . MET A 1 121 ? -8.550 3.392 9.982 1.00 77.50 121 MET A CA 1
ATOM 934 C C . MET A 1 121 ? -9.362 3.974 11.130 1.00 77.50 121 MET A C 1
ATOM 936 O O . MET A 1 121 ? -9.699 5.160 11.128 1.00 77.50 121 MET A O 1
ATOM 940 N N . ILE A 1 122 ? -9.648 3.139 12.123 1.00 82.12 122 ILE A N 1
ATOM 941 C CA . ILE A 1 122 ? -10.428 3.531 13.291 1.00 82.12 122 ILE A CA 1
ATOM 942 C C . ILE A 1 122 ? -9.519 4.055 14.405 1.00 82.12 122 ILE A C 1
ATOM 944 O O . ILE A 1 122 ? -8.504 3.449 14.741 1.00 82.12 122 ILE A O 1
ATOM 948 N N . GLY A 1 123 ? -9.886 5.197 14.984 1.00 78.50 123 GLY A N 1
ATOM 949 C CA . GLY A 1 123 ? -9.185 5.832 16.097 1.00 78.50 123 GLY A CA 1
ATOM 950 C C . GLY A 1 123 ? -10.078 6.815 16.856 1.00 78.50 123 GLY A C 1
ATOM 951 O O . GLY A 1 123 ? -11.288 6.858 16.651 1.00 78.50 123 GLY A O 1
ATOM 952 N N . LYS A 1 124 ? -9.477 7.642 17.721 1.00 80.50 124 LYS A N 1
ATOM 953 C CA . LYS A 1 124 ? -10.196 8.565 18.623 1.00 80.50 124 LYS A CA 1
ATOM 954 C C . LYS A 1 124 ? -11.221 9.465 17.920 1.00 80.50 124 LYS A C 1
ATOM 956 O O . LYS A 1 124 ? -12.289 9.733 18.457 1.00 80.50 124 LYS A O 1
ATOM 961 N N . SER A 1 125 ? -10.889 9.956 16.727 1.00 80.56 125 SER A N 1
ATOM 962 C CA . SER A 1 125 ? -11.746 10.866 15.956 1.00 80.56 125 SER A CA 1
ATOM 963 C C . SER A 1 125 ? -12.748 10.151 15.045 1.00 80.56 125 SER A C 1
ATOM 965 O O . SER A 1 125 ? -13.502 10.815 14.333 1.00 80.56 125 SER A O 1
ATOM 967 N N . SER A 1 126 ? -12.783 8.817 15.049 1.00 84.00 126 SER A N 1
ATOM 968 C CA . SER A 1 126 ? -13.736 8.053 14.252 1.00 84.00 126 SER A CA 1
ATOM 969 C C . SER A 1 126 ? -15.140 8.162 14.843 1.00 84.00 126 SER A C 1
ATOM 971 O O . SER A 1 126 ? -15.382 7.842 16.011 1.00 84.00 126 SER A O 1
ATOM 973 N N . GLY A 1 127 ? -16.078 8.612 14.010 1.00 86.56 127 GLY A N 1
ATOM 974 C CA . GLY A 1 127 ? -17.508 8.543 14.293 1.00 86.56 127 GLY A CA 1
ATOM 975 C C . GLY A 1 127 ? -18.104 7.185 13.915 1.00 86.56 127 GLY A C 1
ATOM 976 O O . GLY A 1 127 ? -17.477 6.384 13.220 1.00 86.56 127 GLY A O 1
ATOM 977 N N . LEU A 1 128 ? -19.356 6.960 14.316 1.00 90.81 128 LEU A N 1
ATOM 978 C CA . LEU A 1 128 ? -20.092 5.712 14.072 1.00 90.81 128 LEU A CA 1
ATOM 979 C C . LEU A 1 128 ? -20.147 5.312 12.588 1.00 90.81 128 LEU A C 1
ATOM 981 O O . LEU A 1 128 ? -19.999 4.142 12.258 1.00 90.81 128 LEU A O 1
ATOM 985 N N . ALA A 1 129 ? -20.314 6.279 11.679 1.00 86.25 129 ALA A N 1
ATOM 986 C CA . ALA A 1 129 ? -20.342 6.009 10.240 1.00 86.25 129 ALA A CA 1
ATOM 987 C C . ALA A 1 129 ? -19.004 5.461 9.717 1.00 86.25 129 ALA A C 1
ATOM 989 O O . ALA A 1 129 ? -18.998 4.519 8.932 1.00 86.25 129 ALA A O 1
ATOM 990 N N . GLY A 1 130 ? -17.879 6.004 10.197 1.00 84.94 130 GLY A N 1
ATOM 991 C CA . GLY A 1 130 ? -16.550 5.508 9.839 1.00 84.94 130 GLY A CA 1
ATOM 992 C C . GLY A 1 130 ? -16.294 4.107 10.392 1.00 84.94 130 GLY A C 1
ATOM 993 O O . GLY A 1 130 ? -15.731 3.275 9.691 1.00 84.94 130 GLY A O 1
ATOM 994 N N . ILE A 1 131 ? -16.765 3.827 11.613 1.00 89.81 131 ILE A N 1
ATOM 995 C CA . ILE A 1 131 ? -16.687 2.491 12.219 1.00 89.81 131 ILE A CA 1
ATOM 996 C C . ILE A 1 131 ? -17.511 1.479 11.418 1.00 89.81 131 ILE A C 1
ATOM 998 O O . ILE A 1 131 ? -16.989 0.429 11.062 1.00 89.81 131 ILE A O 1
ATOM 1002 N N . ALA A 1 132 ? -18.761 1.803 11.081 1.00 90.56 132 ALA A N 1
ATOM 1003 C CA . ALA A 1 132 ? -19.606 0.935 10.264 1.00 90.56 132 ALA A CA 1
ATOM 1004 C C . ALA A 1 132 ? -18.987 0.669 8.883 1.00 90.56 132 ALA A C 1
ATOM 1006 O O . ALA A 1 132 ? -18.908 -0.481 8.458 1.00 90.56 132 ALA A O 1
ATOM 1007 N N . TYR A 1 133 ? -18.495 1.718 8.210 1.00 86.75 133 TYR A N 1
ATOM 1008 C CA . TYR A 1 133 ? -17.792 1.584 6.932 1.00 86.75 133 TYR A CA 1
ATOM 1009 C C . TYR A 1 133 ? -16.595 0.639 7.056 1.00 86.75 133 TYR A C 1
ATOM 1011 O O . TYR A 1 133 ? -16.470 -0.293 6.268 1.00 86.75 133 TYR A O 1
ATOM 1019 N N . TRP A 1 134 ? -15.757 0.833 8.078 1.00 87.81 134 TRP A N 1
ATOM 1020 C CA . TRP A 1 134 ? -14.588 -0.010 8.295 1.00 87.81 134 TRP A CA 1
ATOM 1021 C C . TRP A 1 134 ? -14.941 -1.468 8.565 1.00 87.81 134 TRP A C 1
ATOM 1023 O O . TRP A 1 134 ? -14.272 -2.341 8.036 1.00 87.81 134 TRP A O 1
ATOM 1033 N N . ILE A 1 135 ? -15.982 -1.759 9.351 1.00 89.88 135 ILE A N 1
ATOM 1034 C CA . ILE A 1 135 ? -16.418 -3.145 9.584 1.00 89.88 135 ILE A CA 1
ATOM 1035 C C . ILE A 1 135 ? -16.875 -3.782 8.268 1.00 89.88 135 ILE A C 1
ATOM 1037 O O . ILE A 1 135 ? -16.456 -4.890 7.947 1.00 89.88 135 ILE A O 1
ATOM 1041 N N . ASN A 1 136 ? -17.700 -3.083 7.489 1.00 88.75 136 ASN A N 1
ATOM 1042 C CA . ASN A 1 136 ? -18.198 -3.610 6.219 1.00 88.75 136 ASN A CA 1
ATOM 1043 C C . ASN A 1 136 ? -17.068 -3.894 5.225 1.00 88.75 136 ASN A C 1
ATOM 1045 O O . ASN A 1 136 ? -17.079 -4.938 4.581 1.00 88.75 136 ASN A O 1
ATOM 1049 N N . ASP A 1 137 ? -16.097 -2.986 5.136 1.00 82.81 137 ASP A N 1
ATOM 1050 C CA . ASP A 1 137 ? -14.933 -3.110 4.258 1.00 82.81 137 ASP A CA 1
ATOM 1051 C C . ASP A 1 137 ? -13.939 -4.171 4.763 1.00 82.81 137 ASP A C 1
ATOM 1053 O O . ASP A 1 137 ? -13.522 -5.044 4.013 1.00 82.81 137 ASP A O 1
ATOM 1057 N N . ASN A 1 138 ? -13.613 -4.179 6.059 1.00 85.19 138 ASN A N 1
ATOM 1058 C CA . ASN A 1 138 ? -12.628 -5.104 6.626 1.00 85.19 138 ASN A CA 1
ATOM 1059 C C . ASN A 1 138 ? -13.083 -6.571 6.591 1.00 85.19 138 ASN A C 1
ATOM 1061 O O . ASN A 1 138 ? -12.237 -7.463 6.561 1.00 85.19 138 ASN A O 1
ATOM 1065 N N . TYR A 1 139 ? -14.393 -6.826 6.629 1.00 85.25 139 TYR A N 1
ATOM 1066 C CA . TYR A 1 139 ? -14.971 -8.173 6.591 1.00 85.25 139 TYR A CA 1
ATOM 1067 C C . TYR A 1 139 ? -15.644 -8.509 5.251 1.00 85.25 139 TYR A C 1
ATOM 1069 O O . TYR A 1 139 ? -16.334 -9.526 5.176 1.00 85.25 139 TYR A O 1
ATOM 1077 N N . ASP A 1 140 ? -15.469 -7.672 4.220 1.00 80.62 140 ASP A N 1
ATOM 1078 C CA . ASP A 1 140 ? -16.061 -7.850 2.885 1.00 80.62 140 ASP A CA 1
ATOM 1079 C C . ASP A 1 140 ? -17.568 -8.180 2.941 1.00 80.62 140 ASP A C 1
ATOM 1081 O O . ASP A 1 140 ? -18.075 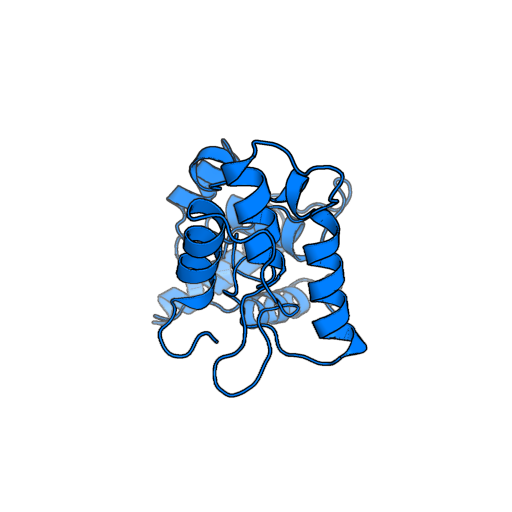-9.082 2.263 1.00 80.62 140 ASP A O 1
ATOM 1085 N N . LEU A 1 141 ? -18.310 -7.474 3.806 1.00 85.44 141 LEU A N 1
ATOM 1086 C CA . LEU A 1 141 ? -19.713 -7.790 4.061 1.00 85.44 141 LEU A CA 1
ATOM 1087 C C . LEU A 1 141 ? -20.577 -7.447 2.836 1.00 85.44 141 LEU A C 1
ATOM 1089 O O . LEU A 1 141 ? -20.571 -6.302 2.373 1.00 85.44 141 LEU A O 1
ATOM 1093 N N . PRO A 1 142 ? -21.384 -8.396 2.321 1.00 82.75 142 PRO A N 1
ATOM 1094 C CA . PRO A 1 142 ? -22.310 -8.106 1.235 1.00 82.75 142 PRO A CA 1
ATOM 1095 C C . PRO A 1 142 ? -23.403 -7.139 1.705 1.00 82.75 142 PRO A C 1
ATOM 1097 O O . PRO A 1 142 ? -23.741 -7.091 2.887 1.00 82.75 142 PRO A O 1
ATOM 1100 N N . ALA A 1 143 ? -24.015 -6.401 0.774 1.00 83.94 143 ALA A N 1
ATOM 1101 C CA . ALA A 1 143 ? -24.969 -5.328 1.088 1.00 83.94 143 ALA A CA 1
ATOM 1102 C C . ALA A 1 143 ? -26.144 -5.757 1.993 1.00 83.94 143 ALA A C 1
ATOM 1104 O O . ALA A 1 143 ? -26.649 -4.956 2.770 1.00 83.94 143 ALA A O 1
ATOM 1105 N N . ASN A 1 144 ? -26.566 -7.023 1.927 1.00 88.19 144 ASN A N 1
ATOM 1106 C CA . ASN A 1 144 ? -27.633 -7.581 2.765 1.00 88.19 144 ASN A CA 1
ATOM 1107 C C . ASN A 1 144 ? -27.196 -7.948 4.196 1.00 88.19 144 ASN A C 1
ATOM 1109 O O . ASN A 1 144 ? -28.050 -8.253 5.024 1.00 88.19 144 ASN A O 1
ATOM 1113 N N . LYS A 1 145 ? -25.890 -7.965 4.476 1.00 88.62 145 LYS A N 1
ATOM 1114 C CA . LYS A 1 145 ? -25.295 -8.220 5.796 1.00 88.62 145 LYS A CA 1
ATOM 1115 C C . LYS A 1 145 ? -24.507 -7.020 6.329 1.00 88.62 145 LYS A C 1
ATOM 1117 O O . LYS A 1 145 ? -23.882 -7.132 7.379 1.00 88.62 145 LYS A O 1
ATOM 1122 N N . ALA A 1 146 ? -24.504 -5.905 5.603 1.00 90.69 146 ALA A N 1
ATOM 1123 C CA . ALA A 1 146 ? -23.765 -4.716 5.986 1.00 90.69 146 ALA A CA 1
ATOM 1124 C C . ALA A 1 146 ? -24.333 -4.109 7.279 1.00 90.69 146 ALA A C 1
ATOM 1126 O O . ALA A 1 146 ? -25.547 -3.971 7.436 1.00 90.69 146 ALA A O 1
ATOM 1127 N N . VAL A 1 147 ? -23.444 -3.709 8.187 1.00 92.75 147 VAL A N 1
ATOM 1128 C CA . VAL A 1 147 ? -23.797 -3.025 9.432 1.00 92.75 147 VAL A CA 1
ATOM 1129 C C . VAL A 1 147 ? -23.983 -1.528 9.191 1.00 92.75 147 VAL A C 1
ATOM 1131 O O . VAL A 1 147 ? -23.238 -0.892 8.437 1.00 92.75 147 VAL A O 1
ATOM 1134 N N . GLY A 1 148 ? -24.993 -0.949 9.837 1.00 93.12 148 GLY A N 1
ATOM 1135 C CA . GLY A 1 148 ? -25.265 0.487 9.805 1.00 93.12 148 GLY A CA 1
ATOM 1136 C C . GLY A 1 148 ? -24.583 1.245 10.948 1.00 93.12 148 GLY A C 1
ATOM 1137 O O . GLY A 1 148 ? -24.135 0.663 11.928 1.00 93.12 148 GLY A O 1
ATOM 1138 N N . LYS A 1 149 ? -24.572 2.582 10.879 1.00 90.25 149 LYS A N 1
ATOM 1139 C CA . LYS A 1 149 ? -24.009 3.441 11.945 1.00 90.25 149 LYS A CA 1
ATOM 1140 C C . LYS A 1 149 ? -24.717 3.328 13.311 1.00 90.25 149 LYS A C 1
ATOM 1142 O O . LYS A 1 149 ? -24.166 3.787 14.299 1.00 90.25 149 LYS A O 1
ATOM 1147 N N . HIS A 1 150 ? -25.926 2.771 13.346 1.00 91.69 150 HIS A N 1
ATOM 1148 C CA . HIS A 1 150 ? -26.722 2.538 14.562 1.00 91.69 150 HIS A CA 1
ATOM 1149 C C . HIS A 1 150 ? -26.828 1.045 14.900 1.00 91.69 150 HIS A C 1
ATOM 1151 O O . HIS A 1 150 ? -27.719 0.628 15.633 1.00 91.69 150 HIS A O 1
ATOM 1157 N N . ASP A 1 151 ? -25.972 0.217 14.299 1.00 95.44 151 ASP A N 1
ATOM 1158 C CA . ASP A 1 151 ? -25.884 -1.190 14.657 1.00 95.44 151 ASP A CA 1
ATOM 1159 C C . ASP A 1 151 ? -25.308 -1.329 16.074 1.00 95.44 151 ASP A C 1
ATOM 1161 O O . ASP A 1 151 ? -24.351 -0.637 16.438 1.00 95.44 151 ASP A O 1
ATOM 1165 N N . ALA A 1 152 ? -25.868 -2.243 16.868 1.00 94.88 152 ALA A N 1
ATOM 1166 C CA . ALA A 1 152 ? -25.443 -2.468 18.245 1.00 94.88 152 ALA A CA 1
ATOM 1167 C C . ALA A 1 152 ? -23.951 -2.823 18.349 1.00 94.88 152 ALA A C 1
ATOM 1169 O O . ALA A 1 152 ? -23.303 -2.445 19.326 1.00 94.88 152 ALA A O 1
ATOM 1170 N N . LEU A 1 153 ? -23.385 -3.523 17.358 1.00 94.75 153 LEU A N 1
ATOM 1171 C CA . LEU A 1 153 ? -21.952 -3.819 17.308 1.00 94.75 153 LEU A CA 1
ATOM 1172 C C . LEU A 1 153 ? -21.125 -2.537 17.146 1.00 94.75 153 LEU A C 1
ATOM 1174 O O . LEU A 1 153 ? -20.103 -2.366 17.811 1.00 94.75 153 LEU A O 1
ATOM 1178 N N . VAL A 1 154 ? -21.571 -1.632 16.272 1.00 95.00 154 VAL A N 1
ATOM 1179 C CA . VAL A 1 154 ? -20.885 -0.369 15.966 1.00 95.00 154 VAL A CA 1
ATOM 1180 C C . VAL A 1 154 ? -20.891 0.556 17.182 1.00 95.00 154 VAL A C 1
ATOM 1182 O O . VAL A 1 154 ? -19.854 1.128 17.522 1.00 95.00 154 VAL A O 1
ATOM 1185 N N . GLU A 1 155 ? -22.028 0.669 17.870 1.00 95.81 155 GLU A N 1
ATOM 1186 C CA . GLU A 1 155 ? -22.158 1.487 19.081 1.00 95.81 155 GLU A CA 1
ATOM 1187 C C . GLU A 1 155 ? -21.311 0.940 20.238 1.00 95.81 155 GLU A C 1
ATOM 1189 O O . GLU A 1 155 ? -20.584 1.697 20.885 1.00 95.81 155 GLU A O 1
ATOM 1194 N N . GLN A 1 156 ? -21.320 -0.381 20.453 1.00 95.56 156 GLN A N 1
ATOM 1195 C CA . GLN A 1 156 ? -20.482 -1.023 21.471 1.00 95.56 156 GLN A CA 1
ATOM 1196 C C . GLN A 1 156 ? -18.989 -0.861 21.179 1.00 95.56 156 GLN A C 1
ATOM 1198 O O . GLN A 1 156 ? -18.201 -0.585 22.088 1.00 95.56 156 GLN A O 1
ATOM 1203 N N . LEU A 1 157 ? -18.587 -1.001 19.913 1.00 94.81 157 LEU A N 1
ATOM 1204 C CA . LEU A 1 157 ? -17.197 -0.808 19.522 1.00 94.81 157 LE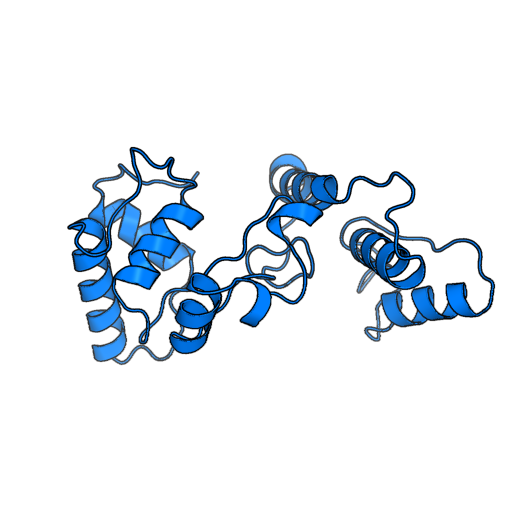U A CA 1
ATOM 1205 C C . LEU A 1 157 ? -16.770 0.651 19.722 1.00 94.81 157 LEU A C 1
ATOM 1207 O O . LEU A 1 157 ? -15.685 0.891 20.246 1.00 94.81 157 LEU A O 1
ATOM 1211 N N . LYS A 1 158 ? -17.629 1.621 19.378 1.00 94.31 158 LYS A N 1
ATOM 1212 C CA . LYS A 1 158 ? -17.379 3.049 19.621 1.00 94.31 158 LYS A CA 1
ATOM 1213 C C . LYS A 1 158 ? -17.191 3.349 21.106 1.00 94.31 158 LYS A C 1
ATOM 1215 O O . LYS A 1 158 ? -16.205 3.988 21.459 1.00 94.31 158 LYS A O 1
ATOM 1220 N N . ALA A 1 159 ? -18.077 2.843 21.962 1.00 95.19 159 ALA A N 1
ATOM 1221 C CA . ALA A 1 159 ? -17.967 3.028 23.407 1.00 95.19 159 ALA A CA 1
ATOM 1222 C C . ALA A 1 159 ? -16.646 2.466 23.961 1.00 95.19 159 ALA A C 1
ATOM 1224 O O . ALA A 1 159 ? -15.993 3.108 24.780 1.00 95.19 159 ALA A O 1
ATOM 1225 N N . TRP A 1 160 ? -16.211 1.296 23.479 1.00 95.25 160 TRP A N 1
ATOM 1226 C CA . TRP A 1 160 ? -14.911 0.744 23.861 1.00 95.25 160 TRP A CA 1
ATOM 1227 C C . TRP A 1 160 ? -13.738 1.596 23.361 1.00 95.25 160 TRP A C 1
ATOM 1229 O O . TRP A 1 160 ? -12.824 1.867 24.133 1.00 95.25 160 TRP A O 1
ATOM 1239 N N . ILE A 1 161 ? -13.767 2.050 22.102 1.00 92.50 161 ILE A N 1
ATOM 1240 C CA . ILE A 1 161 ? -12.728 2.931 21.547 1.00 92.50 161 ILE A CA 1
ATOM 1241 C C . ILE A 1 161 ? -12.601 4.201 22.392 1.00 92.50 161 ILE A C 1
ATOM 1243 O O . ILE A 1 161 ? -11.488 4.594 22.737 1.00 92.50 161 ILE A O 1
ATOM 1247 N N . ASP A 1 162 ? -13.723 4.831 22.738 1.00 93.25 162 ASP A N 1
ATOM 1248 C CA . ASP A 1 162 ? -13.726 6.044 23.556 1.00 93.25 162 ASP A CA 1
ATOM 1249 C C . ASP A 1 162 ? -13.137 5.786 24.940 1.00 93.25 162 ASP A C 1
ATOM 1251 O O . ASP A 1 162 ? -12.231 6.510 25.351 1.00 93.25 162 ASP A O 1
ATOM 1255 N N . ALA A 1 163 ? -13.540 4.694 25.593 1.00 94.38 163 ALA A N 1
ATOM 1256 C CA . ALA A 1 163 ? -12.997 4.299 26.888 1.00 94.38 163 ALA A CA 1
ATOM 1257 C C . ALA A 1 163 ? -11.474 4.056 26.851 1.00 94.38 163 ALA A C 1
ATOM 1259 O O . ALA A 1 163 ? -10.769 4.462 27.773 1.00 94.38 163 ALA A O 1
ATOM 1260 N N . GLU A 1 164 ? -10.934 3.447 25.788 1.00 94.38 164 GLU A N 1
ATOM 1261 C CA . GLU A 1 164 ? -9.482 3.254 25.634 1.00 94.38 164 GLU A CA 1
ATOM 1262 C C . GLU A 1 164 ? -8.728 4.594 25.585 1.00 94.38 164 GLU A C 1
ATOM 1264 O O . GLU A 1 164 ? -7.685 4.757 26.223 1.00 94.38 164 GLU A O 1
ATOM 1269 N N . TYR A 1 165 ? -9.250 5.572 24.838 1.00 90.88 165 TYR A N 1
ATOM 1270 C CA . TYR A 1 165 ? -8.621 6.888 24.695 1.00 90.88 165 TYR A CA 1
ATOM 1271 C C . TYR A 1 165 ? -8.831 7.793 25.914 1.00 90.88 165 TYR A C 1
ATOM 1273 O O . TYR A 1 165 ? -7.933 8.565 26.256 1.00 90.88 165 TYR A O 1
ATOM 1281 N N . GLU A 1 166 ? -9.977 7.698 26.586 1.00 92.69 166 GLU A N 1
ATOM 1282 C CA . GLU A 1 166 ? -10.224 8.343 27.882 1.00 92.69 166 GLU A CA 1
ATOM 1283 C C . GLU A 1 166 ? -9.335 7.750 28.981 1.00 92.69 166 GLU A C 1
ATOM 1285 O O . GLU A 1 166 ? -8.825 8.485 29.824 1.00 92.69 166 GLU A O 1
ATOM 1290 N N . GLY A 1 167 ? -9.037 6.449 28.900 1.00 91.81 167 GLY A N 1
ATOM 1291 C CA . GLY A 1 167 ? -8.071 5.741 29.746 1.00 91.81 167 GLY A CA 1
ATOM 1292 C C . GLY A 1 167 ? -6.604 6.133 29.522 1.00 91.81 167 GLY A C 1
ATOM 1293 O O . GLY A 1 167 ? -5.708 5.530 30.110 1.00 91.81 167 GLY A O 1
ATOM 1294 N N . GLY A 1 168 ? -6.334 7.139 28.686 1.00 90.94 168 GLY A N 1
ATOM 1295 C CA . GLY A 1 168 ? -5.005 7.719 28.499 1.00 90.94 168 GLY A CA 1
ATOM 1296 C C . GLY A 1 168 ? -4.196 7.124 27.348 1.00 90.94 168 GLY A C 1
ATOM 1297 O O . GLY A 1 168 ? -3.053 7.547 27.144 1.00 90.94 168 GLY A O 1
ATOM 1298 N N . ARG A 1 169 ? -4.762 6.199 26.556 1.00 89.94 169 ARG A N 1
ATOM 1299 C CA . ARG A 1 169 ? -4.103 5.669 25.353 1.00 89.94 169 ARG A CA 1
ATOM 1300 C C . ARG A 1 169 ? -3.702 6.814 24.416 1.00 89.94 169 ARG A C 1
ATOM 1302 O O . ARG A 1 169 ? -4.517 7.654 24.048 1.00 89.94 169 ARG A O 1
ATOM 1309 N N . GLN A 1 170 ? -2.439 6.814 23.990 1.00 82.88 170 GLN A N 1
ATOM 1310 C CA . GLN A 1 170 ? -1.905 7.757 22.992 1.00 82.88 170 GLN A CA 1
ATOM 1311 C C . GLN A 1 170 ? -1.633 7.093 21.637 1.00 82.88 170 GLN A C 1
ATOM 1313 O O . GLN A 1 170 ? -1.458 7.768 20.625 1.00 82.88 170 GLN A O 1
ATOM 1318 N N . THR A 1 171 ? -1.585 5.762 21.603 1.00 82.19 171 THR A N 1
ATOM 1319 C CA . THR A 1 171 ? -1.315 4.990 20.391 1.00 82.19 171 THR A CA 1
ATOM 1320 C C . THR A 1 171 ? -2.582 4.782 19.562 1.00 82.19 171 THR A C 1
ATOM 1322 O O . THR A 1 171 ? -3.711 4.793 20.061 1.00 82.19 171 THR A O 1
ATOM 1325 N N . SER A 1 172 ? -2.407 4.597 18.254 1.00 77.75 172 SER A N 1
ATOM 1326 C CA . SER A 1 172 ? -3.500 4.154 17.387 1.00 77.75 172 SER A CA 1
ATOM 1327 C C . SER A 1 172 ? -3.868 2.706 17.705 1.00 77.75 172 SER A C 1
ATOM 1329 O O . SER A 1 172 ? -2.979 1.891 17.951 1.00 77.75 172 SER A O 1
ATOM 1331 N N . LEU A 1 173 ? -5.164 2.395 17.669 1.00 86.25 173 LEU A N 1
ATOM 1332 C CA . LEU A 1 173 ? -5.635 1.015 17.687 1.00 86.25 173 LEU A CA 1
ATOM 1333 C C . LEU A 1 173 ? -5.157 0.303 16.420 1.00 86.25 173 LEU A C 1
ATOM 1335 O O . LEU A 1 173 ? -5.323 0.797 15.303 1.00 86.25 173 LEU A O 1
ATOM 1339 N N . SER A 1 174 ? -4.526 -0.848 16.600 1.00 83.88 174 SER A N 1
ATOM 1340 C CA . SER A 1 174 ? -4.157 -1.726 15.499 1.00 83.88 174 SER A CA 1
ATOM 1341 C C . SER A 1 174 ? -5.389 -2.442 14.942 1.00 83.88 174 SER A C 1
ATOM 1343 O O . SER A 1 174 ? -6.364 -2.686 15.651 1.00 83.88 174 SER A O 1
ATOM 1345 N N . VAL A 1 175 ? -5.317 -2.842 13.669 1.00 82.62 175 VAL A N 1
ATOM 1346 C CA . VAL A 1 175 ? -6.348 -3.682 13.031 1.00 82.62 175 VAL A CA 1
ATOM 1347 C C . VAL A 1 175 ? -6.599 -4.952 13.848 1.00 82.62 175 VAL A C 1
ATOM 1349 O O . VAL A 1 175 ? -7.745 -5.287 14.103 1.00 82.62 175 VAL A O 1
ATOM 1352 N N . SER A 1 176 ? -5.541 -5.585 14.358 1.00 85.06 176 SER A N 1
ATOM 1353 C CA . SER A 1 176 ? -5.640 -6.778 15.205 1.00 85.06 176 SER A CA 1
ATOM 1354 C C . SER A 1 176 ? -6.386 -6.542 16.522 1.00 85.06 176 SER A C 1
ATOM 1356 O O . SER A 1 176 ? -7.138 -7.408 16.953 1.00 85.06 176 SER A O 1
ATOM 1358 N N . GLU A 1 177 ? -6.204 -5.386 17.172 1.00 90.19 177 GLU A N 1
ATOM 1359 C CA . GLU A 1 177 ? -6.951 -5.053 18.397 1.00 90.19 177 GLU A CA 1
ATOM 1360 C C . GLU A 1 177 ? -8.440 -4.847 18.099 1.00 90.19 177 GLU A C 1
ATOM 1362 O O . GLU A 1 177 ? -9.294 -5.307 18.856 1.00 90.19 177 GLU A O 1
ATOM 1367 N N . LEU A 1 178 ? -8.750 -4.183 16.981 1.00 90.31 178 LEU A N 1
ATOM 1368 C CA . LEU A 1 178 ? -10.123 -3.971 16.524 1.00 90.31 178 LEU A CA 1
ATOM 1369 C C . LEU A 1 178 ? -10.802 -5.297 16.163 1.00 90.31 178 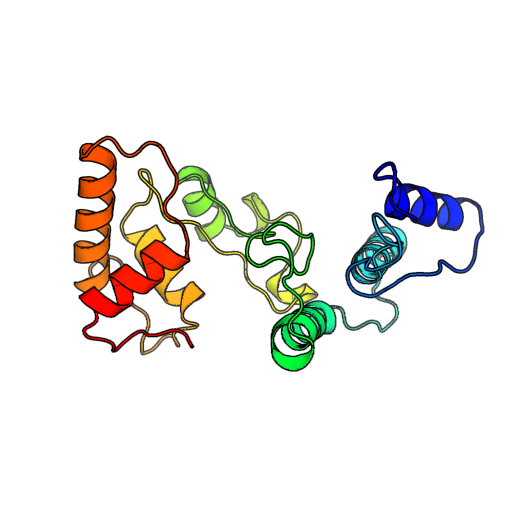LEU A C 1
ATOM 1371 O O . LEU A 1 178 ? -11.926 -5.539 16.595 1.00 90.31 178 LEU A O 1
ATOM 1375 N N . GLU A 1 179 ? -10.120 -6.165 15.416 1.00 90.56 179 GLU A N 1
ATOM 1376 C CA . GLU A 1 179 ? -10.622 -7.488 15.030 1.00 90.56 179 GLU A CA 1
ATOM 1377 C C . GLU A 1 179 ? -10.889 -8.361 16.263 1.00 90.56 179 GLU A C 1
ATOM 1379 O O . GLU A 1 179 ? -11.997 -8.872 16.411 1.00 90.56 179 GLU A O 1
ATOM 1384 N N . ALA A 1 180 ? -9.946 -8.436 17.210 1.00 92.00 180 ALA A N 1
ATOM 1385 C CA . ALA A 1 180 ? -10.131 -9.187 18.455 1.00 92.00 180 ALA A CA 1
ATOM 1386 C C . ALA A 1 180 ? -11.311 -8.658 19.291 1.00 92.00 180 ALA A C 1
ATOM 1388 O O . ALA A 1 180 ? -12.083 -9.428 19.879 1.00 92.00 180 ALA A O 1
ATOM 1389 N N . LYS A 1 181 ? -11.489 -7.330 19.336 1.00 94.50 181 LYS A N 1
ATOM 1390 C CA . LYS A 1 181 ? -12.624 -6.735 20.042 1.00 94.50 181 LYS A CA 1
ATOM 1391 C C . LYS A 1 181 ? -13.947 -7.039 19.344 1.00 94.50 181 LYS A C 1
ATOM 1393 O O . LYS A 1 181 ? -14.916 -7.364 20.025 1.00 94.50 181 LYS A O 1
ATOM 1398 N N . ILE A 1 182 ? -13.999 -6.967 18.017 1.00 93.62 182 ILE A N 1
ATOM 1399 C CA . ILE A 1 182 ? -15.201 -7.296 17.240 1.00 93.62 182 ILE A CA 1
ATOM 1400 C C . ILE A 1 182 ? -15.571 -8.764 17.385 1.00 93.62 182 ILE A C 1
ATOM 1402 O O . ILE A 1 182 ? -16.750 -9.061 17.560 1.00 93.62 182 ILE A O 1
ATOM 1406 N N . GLU A 1 183 ? -14.603 -9.676 17.369 1.00 93.31 183 GLU A N 1
ATOM 1407 C CA . GLU A 1 183 ? -14.861 -11.098 17.607 1.00 93.31 183 GLU A CA 1
ATOM 1408 C C . GLU A 1 183 ? -15.544 -11.295 18.969 1.00 93.31 183 GLU A C 1
ATOM 1410 O O . GLU A 1 183 ? -16.566 -11.973 19.064 1.00 93.31 183 GLU A O 1
ATOM 1415 N N . THR A 1 184 ? -15.058 -10.600 20.002 1.00 93.88 184 THR A N 1
ATOM 1416 C CA . THR A 1 184 ? -15.667 -10.618 21.342 1.00 93.88 184 THR A CA 1
ATOM 1417 C C . THR A 1 184 ? -17.088 -10.038 21.339 1.00 93.88 184 THR A C 1
ATOM 1419 O O . THR A 1 184 ? -18.006 -10.653 21.876 1.00 93.88 184 THR A O 1
ATOM 1422 N N . LEU A 1 185 ? -17.288 -8.860 20.738 1.00 93.25 185 LEU A N 1
ATOM 1423 C CA . LEU A 1 185 ? -18.573 -8.144 20.748 1.00 93.25 185 LEU A CA 1
ATOM 1424 C C . LEU A 1 185 ? -19.643 -8.800 19.863 1.00 93.25 185 LEU A C 1
ATOM 1426 O O . LEU A 1 185 ? -20.829 -8.712 20.161 1.00 93.25 185 LEU A O 1
ATOM 1430 N N . SER A 1 186 ? -19.233 -9.460 18.782 1.00 90.88 186 SER A N 1
ATOM 1431 C CA . SER A 1 186 ? -20.127 -10.161 17.855 1.00 90.88 186 SER A CA 1
ATOM 1432 C C . SER A 1 186 ? -20.434 -11.600 18.284 1.00 90.88 186 SER A C 1
ATOM 1434 O O . SER A 1 186 ? -21.133 -12.312 17.565 1.00 90.88 186 SER A O 1
ATOM 1436 N N . GLY A 1 187 ? -19.898 -12.060 19.422 1.00 88.44 187 GLY A N 1
ATOM 1437 C CA . GLY A 1 187 ? -20.029 -13.452 19.861 1.00 88.44 187 GLY A CA 1
ATOM 1438 C C . GLY A 1 187 ? -19.393 -14.450 18.885 1.00 88.44 187 GLY A C 1
ATOM 1439 O O . GLY A 1 187 ? -19.891 -15.562 18.735 1.00 88.44 187 GLY A O 1
ATOM 1440 N N . GLY A 1 188 ? -18.334 -14.040 18.181 1.00 85.06 188 GLY A N 1
ATOM 1441 C CA . GLY A 1 188 ? -17.648 -14.838 17.164 1.00 85.06 188 GLY A CA 1
ATOM 1442 C C . GLY A 1 188 ? -18.310 -14.847 15.782 1.00 85.06 188 GLY A C 1
ATOM 1443 O O . GLY A 1 188 ? -17.807 -15.524 14.887 1.00 85.06 188 GLY A O 1
ATOM 1444 N N . ALA A 1 189 ? -19.408 -14.110 15.572 1.00 83.25 189 ALA A N 1
ATOM 1445 C CA . ALA A 1 189 ? -20.088 -14.053 14.274 1.00 83.25 189 ALA A CA 1
ATOM 1446 C C . ALA A 1 189 ? -19.246 -13.368 13.181 1.00 83.25 189 ALA A C 1
ATOM 1448 O O . ALA A 1 189 ? -19.380 -13.699 12.003 1.00 83.25 189 ALA A O 1
ATOM 1449 N N . LEU A 1 190 ? -18.372 -12.434 13.569 1.00 82.19 190 LEU A N 1
ATOM 1450 C CA . LEU A 1 190 ? -17.382 -11.814 12.693 1.00 82.19 190 LEU A CA 1
ATOM 1451 C C . LEU A 1 190 ? -15.985 -12.221 13.158 1.00 82.19 190 LEU A C 1
ATOM 1453 O O . LEU A 1 190 ? -15.479 -11.714 14.158 1.00 82.19 190 LEU A O 1
ATOM 1457 N N . ARG A 1 191 ? -15.375 -13.150 12.418 1.00 76.62 191 ARG A N 1
ATOM 1458 C CA . ARG A 1 191 ? -14.027 -13.657 12.671 1.00 76.62 191 ARG A CA 1
ATOM 1459 C C . ARG A 1 191 ? -13.248 -13.724 11.364 1.00 76.62 191 ARG A C 1
ATOM 1461 O O . ARG A 1 191 ? -13.743 -14.267 10.378 1.00 76.62 191 ARG A O 1
ATOM 1468 N N . ARG A 1 192 ? -12.031 -13.184 11.368 1.00 65.94 192 ARG A N 1
ATOM 1469 C CA . ARG A 1 192 ? -11.083 -13.304 10.255 1.00 65.94 192 ARG A CA 1
ATOM 1470 C C . ARG A 1 192 ? -10.122 -14.457 10.558 1.00 65.94 192 ARG A C 1
ATOM 1472 O O . ARG A 1 192 ? -9.651 -14.558 11.690 1.00 65.94 192 ARG A O 1
ATOM 1479 N N . LEU A 1 193 ? -9.916 -15.347 9.585 1.00 48.06 193 LEU A N 1
ATOM 1480 C CA . LEU A 1 193 ? -8.948 -16.450 9.663 1.00 48.06 193 LEU A CA 1
ATOM 1481 C C . LEU A 1 193 ? -7.520 -15.946 9.421 1.00 48.06 193 LEU A C 1
ATOM 1483 O O . LEU A 1 193 ? -7.349 -15.054 8.554 1.00 48.06 193 LEU A O 1
#

Secondary structure (DSSP, 8-state):
--TTS-HHHHHHHHHHTT-----EEGGG--STT--EEHHHHHHHHHHHHSS-TT--TTHHHHHHHHHHHTS-----TT-TTTSTTTTEE-SHHHHHHHHH-GGGT-SS-HHHHHS---EE---TT--HHHHHHHHHHHTT--TTTPPPTT-HHHHHHHHHHHHHHHTT--SPPPHHHHHHHHHHHTTTSS---

Radius of gyration: 19.46 Å; chains: 1; bounding box: 48×34×54 Å

Foldseek 3Di:
DCPPPCQLVVQLVVVVVPDPDDDADDLQDDPDPGHHHPLSVCVSVCVVVVDSVPDQQLCNQVSLVCCVPVVVDDRDQCRPLRHVCVQEAEAQVLLVVCVVPVVVRGVDDCCRRHVADHAYADADRDALQNQQRRLCRVQVPPPVRRDHSPRPLSVVLNVVRNVCVVVPDPDGDDPVNSQVVSCVSVVNPRHDD